Protein AF-A0AAU2V8B3-F1 (afdb_monomer_lite)

Secondary structure (DSSP, 8-state):
--HHHHHHHHHHHHHHHTT--HHHHHHHHHHHHHHHHHHHHHHHHHHSSPPPHHHHHHHS-HHHHHHHHHHHHHHTT-GGGHHHHHHTGGGHHHHHHHT-EEP-SGGG---SEEEEEEES-GGGTT---EEEEHHHHHHHHIIIIITTSEEEEE-TTT--EEEEETTEEEEEEEEEE----PPBBTTT--BGGGS-GGGTTS----B--

Sequence (209 aa):
MNTTETRITELYQAAEYHGAHPAQVDVAAADLFRAIQVDRSAHEREDHQPMSLTAWVDGHSTQLVQGLVMNSCLRAHAPQLEGLLRQFIDIVEPLCTTRARPVEGLKDIARAAYRLEFHGPIRLAGFVSEVRSNRFIGAVLGDLLVRDRGMACIRPGAET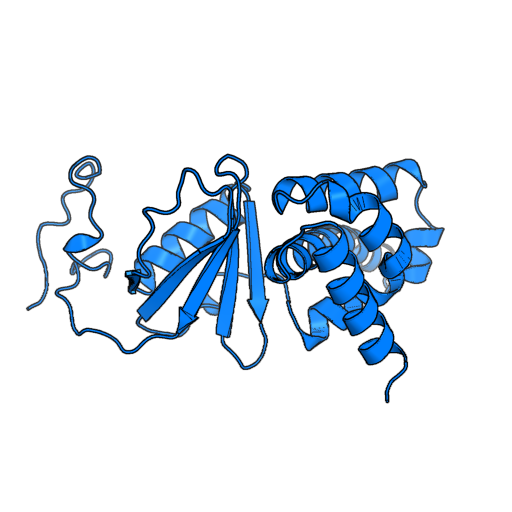LTFAYDLTPGIFTATPAQDPGLPCCADCNQWEREHTPSDRVIACTTFTP

Organism: NCBI:txid2903608

Structure (mmCIF, N/CA/C/O backbone):
data_AF-A0AAU2V8B3-F1
#
_entry.id   AF-A0AAU2V8B3-F1
#
loop_
_atom_site.group_PDB
_atom_site.id
_atom_site.type_symbol
_atom_site.label_atom_id
_atom_site.label_alt_id
_atom_site.label_comp_id
_atom_site.label_asym_id
_atom_site.label_entity_id
_atom_site.label_seq_id
_atom_site.pdbx_PDB_ins_code
_atom_site.Cartn_x
_atom_site.Cartn_y
_atom_site.Cartn_z
_atom_site.occupancy
_atom_site.B_iso_or_equiv
_atom_site.auth_seq_id
_atom_site.auth_comp_id
_atom_site.auth_asym_id
_atom_site.auth_atom_id
_atom_site.pdbx_PDB_model_num
ATOM 1 N N . MET A 1 1 ? 26.562 4.952 1.858 1.00 52.78 1 MET A N 1
ATOM 2 C CA . MET A 1 1 ? 25.118 4.717 1.644 1.00 52.78 1 MET A CA 1
ATOM 3 C C . MET A 1 1 ? 24.968 3.486 0.774 1.00 52.78 1 MET A C 1
ATOM 5 O O . MET A 1 1 ? 25.756 3.335 -0.152 1.00 52.78 1 MET A O 1
ATOM 9 N N . ASN A 1 2 ? 24.036 2.595 1.113 1.00 68.31 2 ASN A N 1
ATOM 10 C CA . ASN A 1 2 ? 23.718 1.410 0.319 1.00 68.31 2 ASN A CA 1
ATOM 11 C C . ASN A 1 2 ? 23.134 1.856 -1.036 1.00 68.31 2 ASN A C 1
ATOM 13 O O . ASN A 1 2 ? 22.236 2.696 -1.059 1.00 68.31 2 ASN A O 1
ATOM 17 N N . THR A 1 3 ? 23.642 1.329 -2.155 1.00 86.25 3 THR A N 1
ATOM 18 C CA . THR A 1 3 ? 23.200 1.703 -3.514 1.00 86.25 3 THR A CA 1
ATOM 19 C C . THR A 1 3 ? 21.694 1.507 -3.701 1.00 86.25 3 THR A C 1
ATOM 21 O O . THR A 1 3 ? 21.052 2.306 -4.378 1.00 86.25 3 THR A O 1
ATOM 24 N N . THR A 1 4 ? 21.105 0.511 -3.036 1.00 90.19 4 THR A N 1
ATOM 25 C CA . THR A 1 4 ? 19.659 0.259 -3.053 1.00 90.19 4 THR A CA 1
ATOM 26 C C . THR A 1 4 ? 18.857 1.352 -2.344 1.00 90.19 4 THR A C 1
ATOM 28 O O . THR A 1 4 ? 17.849 1.810 -2.873 1.00 90.19 4 THR A O 1
ATOM 31 N N . GLU A 1 5 ? 19.299 1.822 -1.174 1.00 90.12 5 GLU A N 1
ATOM 32 C CA . GLU A 1 5 ? 18.601 2.887 -0.431 1.00 90.12 5 GLU A CA 1
ATOM 33 C C . GLU A 1 5 ? 18.648 4.224 -1.173 1.00 90.12 5 GLU A C 1
ATOM 35 O O . GLU A 1 5 ? 17.663 4.969 -1.179 1.00 90.12 5 GLU A O 1
ATOM 40 N N . THR A 1 6 ? 19.776 4.511 -1.829 1.00 93.38 6 THR A N 1
ATOM 41 C CA . THR A 1 6 ? 19.908 5.674 -2.708 1.00 93.38 6 THR A CA 1
ATOM 42 C C . THR A 1 6 ? 18.891 5.603 -3.845 1.00 93.38 6 THR A C 1
ATOM 44 O O . THR A 1 6 ? 18.126 6.544 -4.021 1.00 93.38 6 THR A O 1
ATOM 47 N N . ARG A 1 7 ? 18.794 4.468 -4.548 1.00 95.00 7 ARG A N 1
ATOM 48 C CA . ARG A 1 7 ? 17.849 4.300 -5.666 1.00 95.00 7 ARG A CA 1
ATOM 49 C C . ARG A 1 7 ? 16.386 4.335 -5.233 1.00 95.00 7 ARG A C 1
ATOM 51 O O . ARG A 1 7 ? 15.557 4.908 -5.930 1.00 95.00 7 ARG A O 1
ATOM 58 N N . ILE A 1 8 ? 16.064 3.776 -4.064 1.00 95.25 8 ILE A N 1
ATOM 59 C CA . ILE A 1 8 ? 14.731 3.932 -3.465 1.00 95.25 8 ILE A CA 1
ATOM 60 C C . ILE A 1 8 ? 14.442 5.421 -3.251 1.00 95.25 8 ILE A C 1
ATOM 62 O O . ILE A 1 8 ? 13.382 5.900 -3.633 1.00 95.25 8 ILE A O 1
ATOM 66 N N . THR A 1 9 ? 15.389 6.169 -2.685 1.00 95.06 9 THR A N 1
ATOM 67 C CA . THR A 1 9 ? 15.231 7.613 -2.456 1.00 95.06 9 THR A CA 1
ATOM 68 C C . THR A 1 9 ? 15.032 8.381 -3.767 1.00 95.06 9 THR A C 1
ATOM 70 O O . THR A 1 9 ? 14.140 9.223 -3.837 1.00 95.06 9 THR A O 1
ATOM 73 N N . GLU A 1 10 ? 15.794 8.055 -4.812 1.00 95.81 10 GLU A N 1
ATOM 74 C CA . GLU A 1 10 ? 15.648 8.637 -6.154 1.00 95.81 10 GLU A CA 1
ATOM 75 C C . GLU A 1 10 ? 14.257 8.375 -6.748 1.00 95.81 10 GLU A C 1
ATOM 77 O O . GLU A 1 10 ? 13.651 9.293 -7.300 1.00 95.81 10 GLU A O 1
ATOM 82 N N . LEU A 1 11 ? 13.712 7.162 -6.585 1.00 96.31 11 LEU A N 1
ATOM 83 C CA . LEU A 1 11 ? 12.354 6.834 -7.025 1.00 96.31 11 LEU A CA 1
ATOM 84 C C . LEU A 1 11 ? 11.308 7.734 -6.350 1.00 96.31 11 LEU A C 1
ATOM 86 O O . LEU A 1 11 ? 10.450 8.278 -7.043 1.00 96.31 11 LEU A O 1
ATOM 90 N N . TYR A 1 12 ? 11.375 7.925 -5.025 1.00 96.06 12 TYR A N 1
ATOM 91 C CA . TYR A 1 12 ? 10.433 8.815 -4.327 1.00 96.06 12 TYR A CA 1
ATOM 92 C C . TYR A 1 12 ? 10.588 10.272 -4.771 1.00 96.06 12 TYR A C 1
ATOM 94 O O . TYR A 1 12 ? 9.585 10.926 -5.037 1.00 96.06 12 TYR A O 1
ATOM 102 N N . GLN A 1 13 ? 11.819 10.766 -4.913 1.00 96.56 13 GLN A N 1
ATOM 103 C CA . GLN A 1 13 ? 12.067 12.137 -5.372 1.00 96.56 13 GLN A CA 1
ATOM 104 C C . GLN A 1 13 ? 11.529 12.372 -6.789 1.00 96.56 13 GLN A C 1
ATOM 106 O O . GLN A 1 13 ? 10.908 13.400 -7.060 1.00 96.56 13 GLN A O 1
ATOM 111 N N . ALA A 1 14 ? 11.728 11.410 -7.694 1.00 96.19 14 ALA A N 1
ATOM 112 C CA . ALA A 1 14 ? 11.178 11.470 -9.041 1.00 96.19 14 ALA A CA 1
ATOM 113 C C . ALA A 1 14 ? 9.643 11.406 -9.022 1.00 96.19 14 ALA A C 1
ATOM 115 O O . ALA A 1 14 ? 8.982 12.191 -9.698 1.00 96.19 14 ALA A O 1
ATOM 116 N N . ALA A 1 15 ? 9.063 10.514 -8.218 1.00 95.50 15 ALA A N 1
ATOM 117 C CA . ALA A 1 15 ? 7.618 10.406 -8.052 1.00 95.50 15 ALA A CA 1
ATOM 118 C C . ALA A 1 15 ? 6.997 11.735 -7.593 1.00 95.50 15 ALA A C 1
ATOM 120 O O . ALA A 1 15 ? 6.040 12.209 -8.210 1.00 95.50 15 ALA A O 1
ATOM 121 N N . GLU A 1 16 ? 7.581 12.371 -6.577 1.00 94.50 16 GLU A N 1
ATOM 122 C CA . GLU A 1 16 ? 7.148 13.678 -6.076 1.00 94.50 16 GLU A CA 1
ATOM 123 C C . GLU A 1 16 ? 7.288 14.775 -7.138 1.00 94.50 16 GLU A C 1
ATOM 125 O O . GLU A 1 16 ? 6.364 15.569 -7.320 1.00 94.50 16 GLU A O 1
ATOM 130 N N . TYR A 1 17 ? 8.387 14.789 -7.903 1.00 95.44 17 TYR A N 1
ATOM 131 C CA . TYR A 1 17 ? 8.569 15.709 -9.033 1.00 95.44 17 TYR A CA 1
ATOM 132 C C . TYR A 1 17 ? 7.456 15.569 -10.085 1.00 95.44 17 TYR A C 1
ATOM 134 O O . TYR A 1 17 ? 6.989 16.562 -10.644 1.00 95.44 17 TYR A O 1
ATOM 142 N N . HIS A 1 18 ? 6.982 14.344 -10.314 1.00 92.94 18 HIS A N 1
ATOM 143 C CA . HIS A 1 18 ? 5.860 14.046 -11.203 1.00 92.94 18 HIS A CA 1
ATOM 144 C C . HIS A 1 18 ? 4.480 14.187 -10.530 1.00 92.94 18 HIS A C 1
ATOM 146 O O . HIS A 1 18 ? 3.461 13.859 -11.138 1.00 92.94 18 HIS A O 1
ATOM 152 N N . GLY A 1 19 ? 4.419 14.704 -9.300 1.00 90.94 19 GLY A N 1
ATOM 153 C CA . GLY A 1 19 ? 3.175 14.991 -8.587 1.00 90.94 19 GLY A CA 1
ATOM 154 C C . GLY A 1 19 ? 2.506 13.770 -7.954 1.00 90.94 19 GLY A C 1
ATOM 155 O O . GLY A 1 19 ? 1.314 13.823 -7.658 1.00 90.94 19 GLY A O 1
ATOM 156 N N . ALA A 1 20 ? 3.227 12.663 -7.767 1.00 92.31 20 ALA A N 1
ATOM 157 C CA . ALA A 1 20 ? 2.751 11.527 -6.986 1.00 92.31 20 ALA A CA 1
ATOM 158 C C . ALA A 1 20 ? 3.123 11.689 -5.505 1.00 92.31 20 ALA A C 1
ATOM 160 O O . ALA A 1 20 ? 4.253 12.034 -5.165 1.00 92.31 20 ALA A O 1
ATOM 161 N N . HIS A 1 21 ? 2.182 11.392 -4.613 1.00 92.50 21 HIS A N 1
ATOM 162 C CA . HIS A 1 21 ? 2.447 11.349 -3.179 1.00 92.50 21 HIS A CA 1
ATOM 163 C C . HIS A 1 21 ? 3.277 10.094 -2.828 1.00 92.50 21 HIS A C 1
ATOM 165 O O . HIS A 1 21 ? 3.005 9.028 -3.388 1.00 92.50 21 HIS A O 1
ATOM 171 N N . PRO A 1 22 ? 4.224 10.137 -1.866 1.00 92.56 22 PRO A N 1
ATOM 172 C CA . PRO A 1 22 ? 5.057 8.981 -1.506 1.00 92.56 22 PRO A CA 1
ATOM 173 C C . PRO A 1 22 ? 4.270 7.705 -1.203 1.00 92.56 22 PRO A C 1
ATOM 175 O O . PRO A 1 22 ? 4.644 6.609 -1.602 1.00 92.56 22 PRO A O 1
ATOM 178 N N . ALA A 1 23 ? 3.126 7.838 -0.541 1.00 93.19 23 ALA A N 1
ATOM 179 C CA . ALA A 1 23 ? 2.296 6.689 -0.209 1.00 93.19 23 ALA A CA 1
ATOM 180 C C . ALA A 1 23 ? 1.601 6.056 -1.448 1.00 93.19 23 ALA A C 1
ATOM 182 O O . ALA A 1 23 ? 1.190 4.902 -1.393 1.00 93.19 23 ALA A O 1
ATOM 183 N N . GLN A 1 24 ? 1.538 6.746 -2.596 1.00 94.81 24 GLN A N 1
ATOM 184 C CA . GLN A 1 24 ? 1.116 6.135 -3.867 1.00 94.81 24 GLN A CA 1
ATOM 185 C C . GLN A 1 24 ? 2.212 5.232 -4.441 1.00 94.81 24 GLN A C 1
ATOM 187 O O . GLN A 1 24 ? 1.899 4.189 -5.009 1.00 94.81 24 GLN A O 1
ATOM 192 N N . VAL A 1 25 ? 3.488 5.593 -4.249 1.00 96.06 25 VAL A N 1
ATOM 193 C CA . VAL A 1 25 ? 4.627 4.728 -4.600 1.00 96.06 25 VAL A CA 1
ATOM 194 C C . VAL A 1 25 ? 4.573 3.442 -3.781 1.00 96.06 25 VAL A C 1
ATOM 196 O O . VAL A 1 25 ? 4.686 2.364 -4.354 1.00 96.06 25 VAL A O 1
ATOM 199 N N . ASP A 1 26 ? 4.328 3.553 -2.470 1.00 95.75 26 ASP A N 1
ATOM 200 C CA . ASP A 1 26 ? 4.193 2.402 -1.566 1.00 95.75 26 ASP A CA 1
ATOM 201 C C . ASP A 1 26 ? 3.122 1.418 -2.060 1.00 95.75 26 ASP A C 1
ATOM 203 O O . ASP A 1 26 ? 3.391 0.227 -2.215 1.00 95.75 26 ASP A O 1
ATOM 207 N N . VAL A 1 27 ? 1.914 1.918 -2.349 1.00 95.81 27 VAL A N 1
ATOM 208 C CA . VAL A 1 27 ? 0.786 1.081 -2.789 1.00 95.81 27 VAL A CA 1
ATOM 209 C C . VAL A 1 27 ? 1.038 0.479 -4.170 1.00 95.81 27 VAL A C 1
ATOM 211 O O . VAL A 1 27 ? 0.792 -0.710 -4.357 1.00 95.81 27 VAL A O 1
ATOM 214 N N . ALA A 1 28 ? 1.547 1.263 -5.125 1.00 96.19 28 ALA A N 1
ATOM 215 C CA . ALA A 1 28 ? 1.815 0.777 -6.476 1.00 96.19 28 ALA A CA 1
ATOM 216 C C . ALA A 1 28 ? 2.924 -0.286 -6.490 1.00 96.19 28 ALA A C 1
ATOM 218 O O . ALA A 1 28 ? 2.779 -1.325 -7.132 1.00 96.19 28 ALA A O 1
ATOM 219 N N . ALA A 1 29 ? 4.016 -0.058 -5.752 1.00 96.75 29 ALA A N 1
ATOM 220 C CA . ALA A 1 29 ? 5.104 -1.021 -5.634 1.00 96.75 29 ALA A CA 1
ATOM 221 C C . ALA A 1 29 ? 4.642 -2.301 -4.926 1.00 96.75 29 ALA A C 1
ATOM 223 O O . ALA A 1 29 ? 4.967 -3.393 -5.386 1.00 96.75 29 ALA A O 1
ATOM 224 N N . ALA A 1 30 ? 3.844 -2.185 -3.860 1.00 96.19 30 ALA A N 1
ATOM 225 C CA . ALA A 1 30 ? 3.293 -3.342 -3.164 1.00 96.19 30 ALA A CA 1
ATOM 226 C C . ALA A 1 30 ? 2.325 -4.145 -4.046 1.00 96.19 30 ALA A C 1
ATOM 228 O O . ALA A 1 30 ? 2.383 -5.374 -4.035 1.00 96.19 30 ALA A O 1
ATOM 229 N N . ASP A 1 31 ? 1.453 -3.490 -4.820 1.00 95.44 31 ASP A N 1
ATOM 230 C CA . ASP A 1 31 ? 0.561 -4.191 -5.752 1.00 95.44 31 ASP A CA 1
ATOM 231 C C . ASP A 1 31 ? 1.355 -4.950 -6.821 1.00 95.44 31 ASP A C 1
ATOM 233 O O . ASP A 1 31 ? 1.137 -6.146 -7.021 1.00 95.44 31 ASP A O 1
ATOM 237 N N . LEU A 1 32 ? 2.334 -4.279 -7.438 1.00 95.75 32 LEU A N 1
ATOM 238 C CA . LEU A 1 32 ? 3.200 -4.875 -8.450 1.00 95.75 32 LEU A CA 1
ATOM 239 C C . LEU A 1 32 ? 3.978 -6.060 -7.875 1.00 95.75 32 LEU A C 1
ATOM 241 O O . LEU A 1 32 ? 4.017 -7.136 -8.469 1.00 95.75 32 LEU A O 1
ATOM 245 N N . PHE A 1 33 ? 4.561 -5.884 -6.689 1.00 95.56 33 PHE A N 1
ATOM 246 C CA . PHE A 1 33 ? 5.284 -6.942 -5.999 1.00 95.56 33 PHE A CA 1
ATOM 247 C C . PHE A 1 33 ? 4.379 -8.137 -5.704 1.00 95.56 33 PHE A C 1
ATOM 249 O O . PHE A 1 33 ? 4.760 -9.265 -5.996 1.00 95.56 33 PHE A O 1
ATOM 256 N N . ARG A 1 34 ? 3.163 -7.910 -5.191 1.00 93.81 34 ARG A N 1
ATOM 257 C CA . ARG A 1 34 ? 2.179 -8.972 -4.937 1.00 93.81 34 ARG A CA 1
ATOM 258 C C . ARG A 1 34 ? 1.831 -9.730 -6.219 1.00 93.81 34 ARG A C 1
ATOM 260 O O . ARG A 1 34 ? 1.832 -10.957 -6.199 1.00 93.81 34 ARG A O 1
ATOM 267 N N . ALA A 1 35 ? 1.555 -9.025 -7.316 1.00 92.50 35 ALA A N 1
ATOM 268 C CA . ALA A 1 35 ? 1.218 -9.645 -8.597 1.00 92.50 35 ALA A CA 1
ATOM 269 C C . ALA A 1 35 ? 2.358 -10.541 -9.111 1.00 92.50 35 ALA A C 1
ATOM 271 O O . ALA A 1 35 ? 2.124 -11.691 -9.475 1.00 92.50 35 ALA A O 1
ATOM 272 N N . ILE A 1 36 ? 3.596 -10.045 -9.053 1.00 93.50 36 ILE A N 1
ATOM 273 C CA . ILE A 1 36 ? 4.787 -10.805 -9.448 1.00 93.50 36 ILE A CA 1
ATOM 274 C C . ILE A 1 36 ? 5.018 -12.004 -8.515 1.00 93.50 36 ILE A C 1
ATOM 276 O O . ILE A 1 36 ? 5.359 -13.090 -8.975 1.00 93.50 36 ILE A O 1
ATOM 280 N N . GLN A 1 37 ? 4.816 -11.840 -7.206 1.00 91.50 37 GLN A N 1
ATOM 281 C CA . GLN A 1 37 ? 4.993 -12.917 -6.228 1.00 91.50 37 GLN A CA 1
ATOM 282 C C . GLN A 1 37 ? 3.996 -14.061 -6.416 1.00 91.50 37 GLN A C 1
ATOM 284 O O . GLN A 1 37 ? 4.375 -15.219 -6.253 1.00 91.50 37 GLN A O 1
ATOM 289 N N . VAL A 1 38 ? 2.743 -13.766 -6.778 1.00 90.25 38 VAL A N 1
ATOM 290 C CA . VAL A 1 38 ? 1.742 -14.802 -7.086 1.00 90.25 38 VAL A CA 1
ATOM 291 C C . VAL A 1 38 ? 2.217 -15.685 -8.238 1.00 90.25 38 VAL A C 1
ATOM 293 O O . VAL A 1 38 ? 2.132 -16.910 -8.138 1.00 90.25 38 VAL A O 1
ATOM 296 N N . ASP A 1 39 ? 2.751 -15.070 -9.291 1.00 90.44 39 ASP A N 1
ATOM 297 C CA . ASP A 1 39 ? 3.242 -15.775 -10.473 1.00 90.44 39 ASP A CA 1
ATOM 298 C C . ASP A 1 39 ? 4.539 -16.556 -10.188 1.00 90.44 39 ASP A C 1
ATOM 300 O O . ASP A 1 39 ? 4.601 -17.764 -10.417 1.00 90.44 39 ASP A O 1
ATOM 304 N N . ARG A 1 40 ? 5.532 -15.922 -9.545 1.00 91.06 40 ARG A N 1
ATOM 305 C CA . ARG A 1 40 ? 6.775 -16.588 -9.101 1.00 91.06 40 ARG A CA 1
ATOM 306 C C . ARG A 1 40 ? 6.493 -17.788 -8.199 1.00 91.06 40 ARG A C 1
ATOM 308 O O . ARG A 1 40 ? 7.072 -18.851 -8.394 1.00 91.06 40 ARG A O 1
ATOM 315 N N . SER A 1 41 ? 5.557 -17.652 -7.259 1.00 89.69 41 SER A N 1
ATOM 316 C CA . SER A 1 41 ? 5.157 -18.750 -6.369 1.00 89.69 41 SER A CA 1
ATOM 317 C C . SER A 1 41 ? 4.466 -19.893 -7.117 1.00 89.69 41 SER A C 1
ATOM 319 O O . SER A 1 41 ? 4.508 -21.035 -6.662 1.00 89.69 41 SER A O 1
ATOM 321 N N . ALA A 1 42 ? 3.774 -19.615 -8.226 1.00 88.31 42 ALA A N 1
ATOM 322 C CA . ALA A 1 42 ? 3.197 -20.659 -9.067 1.00 88.31 42 ALA A CA 1
ATOM 323 C C . ALA A 1 42 ? 4.296 -21.441 -9.792 1.00 88.31 42 ALA A C 1
ATOM 325 O O . ALA A 1 42 ? 4.323 -22.664 -9.679 1.00 88.31 42 ALA A O 1
ATOM 326 N N . HIS A 1 43 ? 5.248 -20.734 -10.402 1.00 87.12 43 HIS A N 1
ATOM 327 C CA . HIS A 1 43 ? 6.415 -21.338 -11.040 1.00 87.12 43 HIS A CA 1
ATOM 328 C C . HIS A 1 43 ? 7.243 -22.193 -10.069 1.00 87.12 43 HIS A C 1
ATOM 330 O O . HIS A 1 43 ? 7.573 -23.335 -10.364 1.00 87.12 43 HIS A O 1
ATOM 336 N N . GLU A 1 44 ? 7.516 -21.693 -8.862 1.00 89.56 44 GLU A N 1
ATOM 337 C CA . GLU A 1 44 ? 8.273 -22.423 -7.835 1.00 89.56 44 GLU A CA 1
ATOM 338 C C . GLU A 1 44 ? 7.628 -23.756 -7.431 1.00 89.56 44 GLU A C 1
ATOM 340 O O . GLU A 1 44 ? 8.327 -24.718 -7.102 1.00 89.56 44 GLU A O 1
ATOM 345 N N . ARG A 1 45 ? 6.292 -23.835 -7.457 1.00 88.81 45 ARG A N 1
ATOM 346 C CA . ARG A 1 45 ? 5.569 -25.084 -7.178 1.00 88.81 45 ARG A CA 1
ATOM 347 C C . ARG A 1 45 ? 5.699 -26.102 -8.306 1.00 88.81 45 ARG A C 1
ATOM 349 O O . ARG A 1 45 ? 5.638 -27.295 -8.020 1.00 88.81 45 ARG A O 1
ATOM 356 N N . GLU A 1 46 ? 5.851 -25.640 -9.542 1.00 89.00 46 GLU A N 1
ATOM 357 C CA . GLU A 1 46 ? 5.941 -26.480 -10.738 1.00 89.00 46 GLU A CA 1
ATOM 358 C C . GLU A 1 46 ? 7.382 -26.941 -10.997 1.00 89.00 46 GLU A C 1
ATOM 360 O O . GLU A 1 46 ? 7.614 -28.134 -11.186 1.00 89.00 46 GLU A O 1
ATOM 365 N N . ASP A 1 47 ? 8.349 -26.026 -10.907 1.00 86.06 47 ASP A N 1
ATOM 366 C CA . ASP A 1 47 ? 9.748 -26.259 -11.291 1.00 86.06 47 ASP A CA 1
ATOM 367 C C . ASP A 1 47 ? 10.701 -26.463 -10.095 1.00 86.06 47 ASP A C 1
ATOM 369 O O . ASP A 1 47 ? 11.895 -26.717 -10.269 1.00 86.06 47 ASP A O 1
ATOM 373 N N . HIS A 1 48 ? 10.190 -26.388 -8.858 1.00 83.50 48 HIS A N 1
ATOM 374 C CA . HIS A 1 48 ? 10.932 -26.598 -7.603 1.00 83.50 48 HIS A CA 1
ATOM 375 C C . HIS A 1 48 ? 12.166 -25.694 -7.403 1.00 83.50 48 HIS A C 1
ATOM 377 O O . HIS A 1 48 ? 13.040 -26.017 -6.591 1.00 83.50 48 HIS A O 1
ATOM 383 N N . GLN A 1 49 ? 12.256 -24.561 -8.107 1.00 86.75 49 GLN A N 1
ATOM 384 C CA . GLN A 1 49 ? 13.360 -23.607 -7.976 1.00 86.75 49 GLN A CA 1
ATOM 385 C C . GLN A 1 49 ? 12.866 -22.169 -7.785 1.00 86.75 49 GLN A C 1
ATOM 387 O O . GLN A 1 49 ? 12.019 -21.722 -8.557 1.00 86.75 49 GLN A O 1
ATOM 392 N N . PRO A 1 50 ? 13.427 -21.423 -6.808 1.00 86.25 50 PRO A N 1
ATOM 393 C CA . PRO A 1 50 ? 13.147 -20.004 -6.638 1.00 86.25 50 PRO A CA 1
ATOM 394 C C . PRO A 1 50 ? 13.515 -19.191 -7.872 1.00 86.25 50 PRO A C 1
ATOM 396 O O . PRO A 1 50 ? 14.648 -19.258 -8.353 1.00 86.25 50 PRO A O 1
ATOM 399 N N . MET A 1 51 ? 12.588 -18.361 -8.340 1.00 88.56 51 MET A N 1
ATOM 400 C CA . MET A 1 51 ? 12.847 -17.424 -9.431 1.00 88.56 51 MET A CA 1
ATOM 401 C C . MET A 1 51 ? 13.179 -16.051 -8.848 1.00 88.56 51 MET A C 1
ATOM 403 O O . MET A 1 51 ? 12.452 -15.567 -7.985 1.00 88.56 51 MET A O 1
ATOM 407 N N . SER A 1 52 ? 14.253 -15.397 -9.300 1.00 88.25 52 SER A N 1
ATOM 408 C CA . SER A 1 52 ? 14.556 -14.010 -8.910 1.00 88.25 52 SER A CA 1
ATOM 409 C C . SER A 1 52 ? 13.684 -13.014 -9.680 1.00 88.25 52 SER A C 1
ATOM 411 O O . SER A 1 52 ? 13.206 -13.321 -10.769 1.00 88.25 52 SER A O 1
ATOM 413 N N . LEU A 1 53 ? 13.505 -11.793 -9.162 1.00 87.44 53 LEU A N 1
ATOM 414 C CA . LEU A 1 53 ? 12.759 -10.754 -9.880 1.00 87.44 53 LEU A CA 1
ATOM 415 C C . LEU A 1 53 ? 13.367 -10.442 -11.257 1.00 87.44 53 LEU A C 1
ATOM 417 O O . LEU A 1 53 ? 12.634 -10.295 -12.227 1.00 87.44 53 LEU A O 1
ATOM 421 N N . THR A 1 54 ? 14.697 -10.388 -11.362 1.00 87.94 54 THR A N 1
ATOM 422 C CA . THR A 1 54 ? 15.387 -10.171 -12.643 1.00 87.94 54 THR A CA 1
ATOM 423 C C . THR A 1 54 ? 15.098 -11.300 -13.629 1.00 87.94 54 THR A C 1
ATOM 425 O O . THR A 1 54 ? 14.689 -11.027 -14.750 1.00 87.94 54 THR A O 1
ATOM 428 N N . ALA A 1 55 ? 15.212 -12.559 -13.192 1.00 88.44 55 ALA A N 1
ATOM 429 C CA . ALA A 1 55 ? 14.893 -13.708 -14.038 1.00 88.44 55 ALA A CA 1
ATOM 430 C C . ALA A 1 55 ? 13.413 -13.724 -14.451 1.00 88.44 55 ALA A C 1
ATOM 432 O O . ALA A 1 55 ? 13.096 -14.068 -15.586 1.00 88.44 55 ALA A O 1
ATOM 433 N N . TRP A 1 56 ? 12.515 -13.306 -13.554 1.00 91.94 56 TRP A N 1
ATOM 434 C CA . TRP A 1 56 ? 11.094 -13.166 -13.855 1.00 91.94 56 TRP A CA 1
ATOM 435 C C . TRP A 1 56 ? 10.848 -12.118 -14.941 1.00 91.94 56 TRP A C 1
ATOM 437 O O . TRP A 1 56 ? 10.134 -12.396 -15.900 1.00 91.94 56 TRP A O 1
ATOM 447 N N . VAL A 1 57 ? 11.467 -10.939 -14.835 1.00 91.06 57 VAL A N 1
ATOM 448 C CA . VAL A 1 57 ? 11.341 -9.882 -15.851 1.00 91.06 57 VAL A CA 1
ATOM 449 C C . VAL A 1 57 ? 11.900 -10.347 -17.198 1.00 91.06 57 VAL A C 1
ATOM 451 O O . VAL A 1 57 ? 11.240 -10.155 -18.216 1.00 91.06 57 VAL A O 1
ATOM 454 N N . ASP A 1 58 ? 13.067 -10.994 -17.207 1.00 89.69 58 ASP A N 1
ATOM 455 C CA . ASP A 1 58 ? 13.718 -11.481 -18.432 1.00 89.69 58 ASP A CA 1
ATOM 456 C C . ASP A 1 58 ? 12.944 -12.634 -19.098 1.00 89.69 58 ASP A C 1
ATOM 458 O O . ASP A 1 58 ? 12.980 -12.791 -20.320 1.00 89.69 58 ASP A O 1
ATOM 462 N N . GLY A 1 59 ? 12.235 -13.441 -18.303 1.00 88.81 59 GLY A N 1
ATOM 463 C CA . GLY A 1 59 ? 11.428 -14.569 -18.769 1.00 88.81 59 GLY A CA 1
ATOM 464 C C . GLY A 1 59 ? 10.059 -14.187 -19.341 1.00 88.81 59 GLY A C 1
ATOM 465 O O . GLY A 1 59 ? 9.404 -15.028 -19.957 1.00 88.81 59 GLY A O 1
ATOM 466 N N . HIS A 1 60 ? 9.621 -12.936 -19.172 1.00 91.19 60 HIS A N 1
ATOM 467 C CA . HIS A 1 60 ? 8.291 -12.481 -19.573 1.00 91.19 60 HIS A CA 1
ATOM 468 C C . HIS A 1 60 ? 8.321 -11.438 -20.694 1.00 91.19 60 HIS A C 1
ATOM 470 O O . HIS A 1 60 ? 9.256 -10.658 -20.856 1.00 91.19 60 HIS A O 1
ATOM 476 N N . SER A 1 61 ? 7.243 -11.395 -21.487 1.00 90.88 61 SER A N 1
ATOM 477 C CA . SER A 1 61 ? 7.110 -10.392 -22.550 1.00 90.88 61 SER A CA 1
ATOM 478 C C . SER A 1 61 ? 7.060 -8.970 -21.983 1.00 90.88 61 SER A C 1
ATOM 480 O O . SER A 1 61 ? 6.425 -8.711 -20.957 1.00 90.88 61 SER A O 1
ATOM 482 N N . THR A 1 62 ? 7.647 -8.014 -22.707 1.00 90.12 62 THR A N 1
ATOM 483 C CA . THR A 1 62 ? 7.594 -6.593 -22.336 1.00 90.12 62 THR A CA 1
ATOM 484 C C . THR A 1 62 ? 6.156 -6.086 -22.196 1.00 90.12 62 THR A C 1
ATOM 486 O O . THR A 1 62 ? 5.890 -5.280 -21.307 1.00 90.12 62 THR A O 1
ATOM 489 N N . GLN A 1 63 ? 5.212 -6.574 -23.016 1.00 91.88 63 GLN A N 1
ATOM 490 C CA . GLN A 1 63 ? 3.801 -6.183 -22.905 1.00 91.88 63 GLN A CA 1
ATOM 491 C C . GLN A 1 63 ? 3.171 -6.635 -21.583 1.00 91.88 63 GLN A C 1
ATOM 493 O O . GLN A 1 63 ? 2.398 -5.878 -20.998 1.00 91.88 63 GLN A O 1
ATOM 498 N N . LEU A 1 64 ? 3.504 -7.837 -21.098 1.00 91.94 64 LEU A N 1
ATOM 499 C CA . LEU A 1 64 ? 2.994 -8.327 -19.816 1.00 91.94 64 LEU A CA 1
ATOM 500 C C . LEU A 1 64 ? 3.512 -7.465 -18.663 1.00 91.94 64 LEU A C 1
ATOM 502 O O . LEU A 1 64 ? 2.719 -6.983 -17.857 1.00 91.94 64 LEU A O 1
ATOM 506 N N . VAL A 1 65 ? 4.828 -7.227 -18.621 1.00 93.12 65 VAL A N 1
ATOM 507 C CA . VAL A 1 65 ? 5.452 -6.400 -17.578 1.00 93.12 65 VAL A CA 1
ATOM 508 C C . VAL A 1 65 ? 4.853 -4.994 -17.589 1.00 93.12 65 VAL A C 1
ATOM 510 O O . VAL A 1 65 ? 4.463 -4.481 -16.543 1.00 93.12 65 VAL A O 1
ATOM 513 N N . GLN A 1 66 ? 4.703 -4.391 -18.771 1.00 93.69 66 GLN A N 1
ATOM 514 C CA . GLN A 1 66 ? 4.075 -3.079 -18.903 1.00 93.69 66 GLN A CA 1
ATOM 515 C C . GLN A 1 66 ? 2.624 -3.080 -18.407 1.00 93.69 66 GLN A C 1
ATOM 517 O O . GLN A 1 66 ? 2.223 -2.156 -17.702 1.00 93.69 66 GLN A O 1
ATOM 522 N N . GLY A 1 67 ? 1.849 -4.113 -18.743 1.00 95.25 67 GLY A N 1
ATOM 523 C CA . GLY A 1 67 ? 0.472 -4.258 -18.282 1.00 95.25 67 GLY A CA 1
ATOM 524 C C . GLY A 1 67 ? 0.366 -4.316 -16.758 1.00 95.25 67 GLY A C 1
ATOM 525 O O . GLY A 1 67 ? -0.461 -3.613 -16.183 1.00 95.25 67 GLY A O 1
ATOM 526 N N . LEU A 1 68 ? 1.229 -5.093 -16.094 1.00 95.31 68 LEU A N 1
ATOM 527 C CA . LEU A 1 68 ? 1.250 -5.173 -14.629 1.00 95.31 68 LEU A CA 1
ATOM 528 C C . LEU A 1 68 ? 1.631 -3.836 -13.989 1.00 95.31 68 LEU A C 1
ATOM 530 O O . LEU A 1 68 ? 0.914 -3.362 -13.112 1.00 95.31 68 LEU A O 1
ATOM 534 N N . VAL A 1 69 ? 2.707 -3.198 -14.465 1.00 96.62 69 VAL A N 1
ATOM 535 C CA . VAL A 1 69 ? 3.149 -1.886 -13.965 1.00 96.62 69 VAL A CA 1
ATOM 536 C C . VAL A 1 69 ? 2.029 -0.851 -14.107 1.00 96.62 69 VAL A C 1
ATOM 538 O O . VAL A 1 69 ? 1.698 -0.169 -13.140 1.00 96.62 69 VAL A O 1
ATOM 541 N N . MET A 1 70 ? 1.407 -0.766 -15.286 1.00 96.06 70 MET A N 1
ATOM 542 C CA . MET A 1 70 ? 0.300 0.157 -15.538 1.00 96.06 70 MET A CA 1
ATOM 543 C C . MET A 1 70 ? -0.880 -0.111 -14.598 1.00 96.06 70 MET A C 1
ATOM 545 O O . MET A 1 70 ? -1.388 0.819 -13.973 1.00 96.06 70 MET A O 1
ATOM 549 N N . ASN A 1 71 ? -1.300 -1.370 -14.457 1.00 94.81 71 ASN A N 1
ATOM 550 C CA . ASN A 1 71 ? -2.422 -1.734 -13.590 1.00 94.81 71 ASN A CA 1
ATOM 551 C C . ASN A 1 71 ? -2.161 -1.353 -12.128 1.00 94.81 71 ASN A C 1
ATOM 553 O O . ASN A 1 71 ? -3.040 -0.778 -11.484 1.00 94.81 71 ASN A O 1
ATOM 557 N N . SER A 1 72 ? -0.950 -1.593 -11.624 1.00 95.19 72 SER A N 1
ATOM 558 C CA . SER A 1 72 ? -0.571 -1.213 -10.261 1.00 95.19 72 SER A CA 1
ATOM 559 C C . SER A 1 72 ? -0.520 0.304 -10.064 1.00 95.19 72 SER A C 1
ATOM 561 O O . SER A 1 72 ? -0.987 0.813 -9.043 1.00 95.19 72 SER A O 1
ATOM 563 N N . CYS A 1 73 ? -0.040 1.059 -11.057 1.00 95.12 73 CYS A N 1
ATOM 564 C CA . CYS A 1 73 ? -0.098 2.522 -11.038 1.00 95.12 73 CYS A CA 1
ATOM 565 C C . CYS A 1 73 ? -1.538 3.056 -11.054 1.00 95.12 73 CYS A C 1
ATOM 567 O O . CYS A 1 73 ? -1.837 4.026 -10.356 1.00 95.12 73 CYS A O 1
ATOM 569 N N . LEU A 1 74 ? -2.436 2.427 -11.818 1.00 93.12 74 LEU A N 1
ATOM 570 C CA . LEU A 1 74 ? -3.853 2.794 -11.866 1.00 93.12 74 LEU A CA 1
ATOM 571 C C . LEU A 1 74 ? -4.558 2.508 -10.535 1.00 93.12 74 LEU A C 1
ATOM 573 O O . LEU A 1 74 ? -5.251 3.390 -10.033 1.00 93.12 74 LEU A O 1
ATOM 577 N N . ARG A 1 75 ? -4.324 1.341 -9.917 1.00 92.31 75 ARG A N 1
ATOM 578 C CA . ARG A 1 75 ? -4.863 1.009 -8.582 1.00 92.31 75 ARG A CA 1
ATOM 579 C C . ARG A 1 75 ? -4.369 1.966 -7.494 1.00 92.31 75 ARG A C 1
ATOM 581 O O . ARG A 1 75 ? -5.106 2.265 -6.561 1.00 92.31 75 ARG A O 1
ATOM 588 N N . ALA A 1 76 ? -3.155 2.498 -7.628 1.00 93.00 76 ALA A N 1
ATOM 589 C CA . ALA A 1 76 ? -2.606 3.519 -6.731 1.00 93.00 76 ALA A CA 1
ATOM 590 C C . ALA A 1 76 ? -3.019 4.967 -7.080 1.00 93.00 76 ALA A C 1
ATOM 592 O O . ALA A 1 76 ? -2.542 5.917 -6.447 1.00 93.00 76 ALA A O 1
ATOM 593 N N . HIS A 1 77 ? -3.877 5.160 -8.090 1.00 92.31 77 HIS A N 1
ATOM 594 C CA . HIS A 1 77 ? -4.289 6.471 -8.616 1.00 92.31 77 HIS A CA 1
ATOM 595 C C . HIS A 1 77 ? -3.117 7.374 -9.018 1.00 92.31 77 HIS A C 1
ATOM 597 O O . HIS A 1 77 ? -3.151 8.591 -8.825 1.00 92.31 77 HIS A O 1
ATOM 603 N N . ALA A 1 78 ? -2.059 6.775 -9.561 1.00 92.69 78 ALA A N 1
ATOM 604 C CA . ALA A 1 78 ? -0.827 7.460 -9.925 1.00 92.69 78 ALA A CA 1
ATOM 605 C C . ALA A 1 78 ? -0.293 6.979 -11.289 1.00 92.69 78 ALA A C 1
ATOM 607 O O . ALA A 1 78 ? 0.808 6.427 -11.357 1.00 92.69 78 ALA A O 1
ATOM 608 N N . PRO A 1 79 ? -1.041 7.172 -12.395 1.00 93.38 79 PRO A N 1
ATOM 609 C CA . PRO A 1 79 ? -0.633 6.712 -13.728 1.00 93.38 79 PRO A CA 1
ATOM 610 C C . PRO A 1 79 ? 0.728 7.270 -14.179 1.00 93.38 79 PRO A C 1
ATOM 612 O O . PRO A 1 79 ? 1.457 6.607 -14.911 1.00 93.38 79 PRO A O 1
ATOM 615 N N . GLN A 1 80 ? 1.122 8.451 -13.695 1.00 93.00 80 GLN A N 1
ATOM 616 C CA . GLN A 1 80 ? 2.435 9.050 -13.950 1.00 93.00 80 GLN A CA 1
ATOM 617 C C . GLN A 1 80 ? 3.615 8.200 -13.447 1.00 93.00 80 GLN A C 1
ATOM 619 O O . GLN A 1 80 ? 4.744 8.401 -13.892 1.00 93.00 80 GLN A O 1
ATOM 624 N N . LEU A 1 81 ? 3.375 7.258 -12.528 1.00 95.50 81 LEU A N 1
ATOM 625 C CA . LEU A 1 81 ? 4.410 6.380 -11.990 1.00 95.50 81 LEU A CA 1
ATOM 626 C C . LEU A 1 81 ? 4.798 5.246 -12.944 1.00 95.50 81 LEU A C 1
ATOM 628 O O . LEU A 1 81 ? 5.830 4.629 -12.701 1.00 95.50 81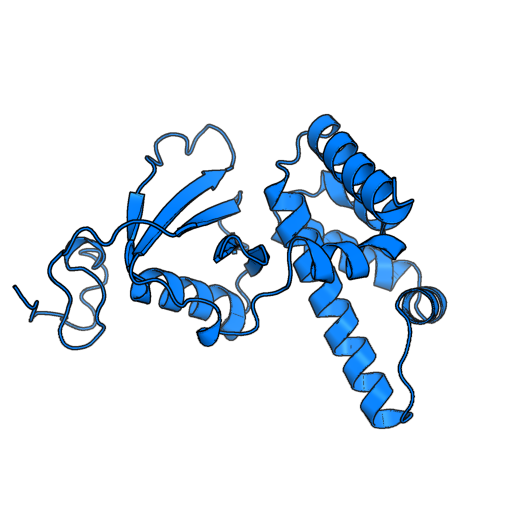 LEU A O 1
ATOM 632 N N . GLU A 1 82 ? 4.047 4.973 -14.018 1.00 95.56 82 GLU A N 1
ATOM 633 C CA . GLU A 1 82 ? 4.294 3.811 -14.894 1.00 95.56 82 GLU A CA 1
ATOM 634 C C . GLU A 1 82 ? 5.738 3.797 -15.419 1.00 95.56 82 GLU A C 1
ATOM 636 O O . GLU A 1 82 ? 6.460 2.803 -15.302 1.00 95.56 82 GLU A O 1
ATOM 641 N N . GLY A 1 83 ? 6.190 4.932 -15.960 1.00 94.44 83 GLY A N 1
ATOM 642 C CA . GLY A 1 83 ? 7.546 5.069 -16.485 1.00 94.44 83 GLY A CA 1
ATOM 643 C C . GLY A 1 83 ? 8.618 4.892 -15.408 1.00 94.44 83 GLY A C 1
ATOM 644 O O . GLY A 1 83 ? 9.641 4.262 -15.673 1.00 94.44 83 GLY A O 1
ATOM 645 N N . LEU A 1 84 ? 8.367 5.403 -14.199 1.00 95.81 84 LEU A N 1
ATOM 646 C CA . LEU A 1 84 ? 9.299 5.330 -13.075 1.00 95.81 84 LEU A CA 1
ATOM 647 C C . LEU A 1 84 ? 9.379 3.914 -12.505 1.00 95.81 84 LEU A C 1
ATOM 649 O O . LEU A 1 84 ? 10.469 3.363 -12.403 1.00 95.81 84 LEU A O 1
ATOM 653 N N . LEU A 1 85 ? 8.246 3.281 -12.193 1.00 94.88 85 LEU A N 1
ATOM 654 C CA . LEU A 1 85 ? 8.236 1.917 -11.661 1.00 94.88 85 LEU A CA 1
ATOM 655 C C . LEU A 1 85 ? 8.845 0.916 -12.638 1.00 94.88 85 LEU A C 1
ATOM 657 O O . LEU A 1 85 ? 9.495 -0.027 -12.204 1.00 94.88 85 LEU A O 1
ATOM 661 N N . ARG A 1 86 ? 8.720 1.146 -13.949 1.00 93.44 86 ARG A N 1
ATOM 662 C CA . ARG A 1 86 ? 9.437 0.348 -14.947 1.00 93.44 86 ARG A CA 1
ATOM 663 C C . ARG A 1 86 ? 10.954 0.541 -14.870 1.00 93.44 86 ARG A C 1
ATOM 665 O O . ARG A 1 86 ? 11.689 -0.436 -14.950 1.00 93.44 86 ARG A O 1
ATOM 672 N N . GLN A 1 87 ? 11.428 1.780 -14.732 1.00 93.31 87 GLN A N 1
ATOM 673 C CA . GLN A 1 87 ? 12.865 2.081 -14.606 1.00 93.31 87 GLN A CA 1
ATOM 674 C C . GLN A 1 87 ? 13.470 1.540 -13.305 1.00 93.31 87 GLN A C 1
ATOM 676 O O . GLN A 1 87 ? 14.649 1.198 -13.270 1.00 93.31 87 GLN A O 1
ATOM 681 N N . PHE A 1 88 ? 12.659 1.461 -12.253 1.00 93.56 88 PHE A N 1
ATOM 682 C CA . PHE A 1 88 ? 13.051 1.034 -10.913 1.00 93.56 88 PHE A CA 1
ATOM 683 C C . PHE A 1 88 ? 12.478 -0.341 -10.542 1.00 93.56 88 PHE A C 1
ATOM 685 O O . PHE A 1 88 ? 12.349 -0.661 -9.360 1.00 93.56 88 PHE A O 1
ATOM 692 N N . ILE A 1 89 ? 12.129 -1.172 -11.530 1.00 92.88 89 ILE A N 1
ATOM 693 C CA . ILE A 1 89 ? 11.469 -2.459 -11.272 1.00 92.88 89 ILE A CA 1
ATOM 694 C C . ILE A 1 89 ? 12.338 -3.382 -10.414 1.00 92.88 89 ILE A C 1
ATOM 696 O O . ILE A 1 89 ? 11.844 -4.049 -9.513 1.00 92.88 89 ILE A O 1
ATOM 700 N N . ASP A 1 90 ? 13.651 -3.355 -10.622 1.00 91.56 90 ASP A N 1
ATOM 701 C CA . ASP A 1 90 ? 14.630 -4.171 -9.909 1.00 91.56 90 ASP A CA 1
ATOM 702 C C . ASP A 1 90 ? 14.776 -3.806 -8.423 1.00 91.56 90 ASP A C 1
ATOM 704 O O . ASP A 1 90 ? 15.292 -4.609 -7.646 1.00 91.56 90 ASP A O 1
ATOM 708 N N . ILE A 1 91 ? 14.285 -2.633 -8.003 1.00 93.62 91 ILE A N 1
ATOM 709 C CA . ILE A 1 91 ? 14.246 -2.235 -6.592 1.00 93.62 91 ILE A CA 1
ATOM 710 C C . ILE A 1 91 ? 12.862 -2.385 -5.939 1.00 93.62 91 ILE A C 1
ATOM 712 O O . ILE A 1 91 ? 12.719 -2.074 -4.757 1.00 93.62 91 ILE A O 1
ATOM 716 N N . VAL A 1 92 ? 11.846 -2.887 -6.648 1.00 94.62 92 VAL A N 1
ATOM 717 C CA . VAL A 1 92 ? 10.491 -3.070 -6.089 1.00 94.62 92 VAL A CA 1
ATOM 718 C C . VAL A 1 92 ? 10.488 -4.085 -4.944 1.00 94.62 92 VAL A C 1
ATOM 720 O O . VAL A 1 92 ? 9.903 -3.830 -3.893 1.00 94.62 92 VAL A O 1
ATOM 723 N N . GLU A 1 93 ? 11.188 -5.208 -5.100 1.00 93.94 93 GLU A N 1
ATOM 724 C CA . GLU A 1 93 ? 11.347 -6.217 -4.045 1.00 93.94 93 GLU A CA 1
ATOM 725 C C . GLU A 1 93 ? 12.086 -5.679 -2.801 1.00 93.94 93 GLU A C 1
ATOM 727 O O . GLU A 1 93 ? 11.539 -5.774 -1.695 1.00 93.94 93 GLU A O 1
ATOM 732 N N . PRO A 1 94 ? 13.279 -5.055 -2.913 1.00 93.44 94 P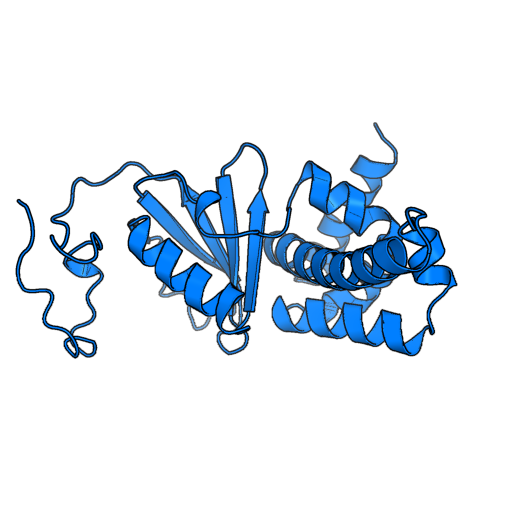RO A N 1
ATOM 733 C CA . PRO A 1 94 ? 13.928 -4.460 -1.748 1.00 93.44 94 PRO A CA 1
ATOM 734 C C . PRO A 1 94 ? 13.121 -3.304 -1.137 1.00 93.44 94 PRO A C 1
ATOM 736 O O . PRO A 1 94 ? 13.133 -3.136 0.081 1.00 93.44 94 PRO A O 1
ATOM 739 N N . LEU A 1 95 ? 12.369 -2.531 -1.928 1.00 94.62 95 LEU A N 1
ATOM 740 C CA . LEU A 1 95 ? 11.446 -1.525 -1.395 1.00 94.62 95 LEU A CA 1
ATOM 741 C C . LEU A 1 95 ? 10.348 -2.188 -0.556 1.00 94.62 95 LEU A C 1
ATOM 743 O O . LEU A 1 95 ? 10.117 -1.781 0.583 1.00 94.62 95 LEU A O 1
ATOM 747 N N . CYS A 1 96 ? 9.704 -3.237 -1.069 1.00 93.69 96 CYS A N 1
ATOM 748 C CA . CYS A 1 96 ? 8.607 -3.900 -0.364 1.00 93.69 96 CYS A CA 1
ATOM 749 C C . CYS A 1 96 ? 9.067 -4.630 0.902 1.00 93.69 96 CYS A C 1
ATOM 751 O O . CYS A 1 96 ? 8.330 -4.685 1.882 1.00 93.69 96 CYS A O 1
ATOM 753 N N . THR A 1 97 ? 10.298 -5.138 0.927 1.00 89.75 97 THR A N 1
ATOM 754 C CA . THR A 1 97 ? 10.867 -5.796 2.116 1.00 89.75 97 THR A CA 1
ATOM 755 C C . THR A 1 97 ? 11.335 -4.812 3.192 1.00 89.75 97 THR A C 1
ATOM 757 O O . THR A 1 97 ? 11.395 -5.183 4.363 1.00 89.75 97 THR A O 1
ATOM 760 N N . THR A 1 98 ? 11.628 -3.556 2.837 1.00 89.88 98 THR A N 1
ATOM 761 C CA . THR A 1 98 ? 12.178 -2.560 3.778 1.00 89.88 98 THR A CA 1
ATOM 762 C C . THR A 1 98 ? 11.205 -1.448 4.163 1.00 89.88 98 THR A C 1
ATOM 764 O O . THR A 1 98 ? 11.308 -0.914 5.267 1.00 89.88 98 THR A O 1
ATOM 767 N N . ARG A 1 99 ? 10.265 -1.081 3.285 1.00 90.56 99 ARG A N 1
ATOM 768 C CA . ARG A 1 99 ? 9.426 0.117 3.448 1.00 90.56 99 ARG A CA 1
ATOM 769 C C . ARG A 1 99 ? 7.933 -0.118 3.363 1.00 90.56 99 ARG A C 1
ATOM 771 O O . ARG A 1 99 ? 7.221 0.490 4.153 1.00 90.56 99 ARG A O 1
ATOM 778 N N . ALA A 1 100 ? 7.452 -0.938 2.434 1.00 92.31 100 ALA A N 1
ATOM 779 C CA . ALA A 1 100 ? 6.018 -1.049 2.165 1.00 92.31 100 ALA A CA 1
ATOM 780 C C . ALA A 1 100 ? 5.651 -2.434 1.633 1.00 92.31 100 ALA A C 1
ATOM 782 O O . ALA A 1 100 ? 5.593 -2.655 0.426 1.00 92.31 100 ALA A O 1
ATOM 783 N N . ARG A 1 101 ? 5.397 -3.384 2.535 1.00 94.12 101 ARG A N 1
ATOM 784 C CA . ARG A 1 101 ? 5.003 -4.735 2.122 1.00 94.12 101 ARG A CA 1
ATOM 785 C C . ARG A 1 101 ? 3.501 -4.808 1.840 1.00 94.12 101 ARG A C 1
ATOM 787 O O . ARG A 1 101 ? 2.736 -4.106 2.510 1.00 94.12 101 ARG A O 1
ATOM 794 N N . PRO A 1 102 ? 3.055 -5.690 0.932 1.00 93.69 102 PRO A N 1
ATOM 795 C CA . PRO A 1 102 ? 1.646 -6.052 0.811 1.00 93.69 102 PRO A CA 1
ATOM 796 C C . PRO A 1 102 ? 1.036 -6.445 2.164 1.00 93.69 102 PRO A C 1
ATOM 798 O O . PRO A 1 102 ? 1.693 -7.093 2.987 1.00 93.69 102 PRO A O 1
ATOM 801 N N . VAL A 1 103 ? -0.220 -6.060 2.395 1.00 92.62 103 VAL A N 1
ATOM 802 C CA . VAL A 1 103 ? -1.011 -6.622 3.499 1.00 92.62 103 VAL A CA 1
ATOM 803 C C . VAL A 1 103 ? -1.439 -8.036 3.110 1.00 92.62 103 VAL A C 1
ATOM 805 O O . VAL A 1 103 ? -2.019 -8.240 2.046 1.00 92.62 103 VAL A O 1
ATOM 808 N N . GLU A 1 104 ? -1.172 -9.010 3.977 1.00 85.81 104 GLU A N 1
ATOM 809 C CA . GLU A 1 104 ? -1.499 -10.424 3.730 1.00 85.81 104 GLU A CA 1
ATOM 810 C C . GLU A 1 104 ? -2.828 -10.843 4.368 1.00 85.81 104 GLU A C 1
ATOM 812 O O . GLU A 1 104 ? -3.392 -11.884 4.035 1.00 85.81 104 GLU A O 1
ATOM 817 N N . GLY A 1 105 ? -3.335 -10.055 5.316 1.00 83.19 105 GLY A N 1
ATOM 818 C CA . GLY A 1 105 ? -4.632 -10.294 5.932 1.00 83.19 105 GLY A CA 1
ATOM 819 C C . GLY A 1 105 ? -4.852 -9.503 7.213 1.00 83.19 105 GLY A C 1
ATOM 820 O O . GLY A 1 105 ? -4.021 -8.704 7.636 1.00 83.19 105 GLY A O 1
ATOM 821 N N . LEU A 1 106 ? -5.978 -9.773 7.876 1.00 79.75 106 LEU A N 1
ATOM 822 C CA . LEU A 1 106 ? -6.425 -9.031 9.064 1.00 79.75 106 LEU A CA 1
ATOM 823 C C . LEU A 1 106 ? -5.481 -9.149 10.272 1.00 79.75 106 LEU A C 1
ATOM 825 O O . LEU A 1 106 ? -5.526 -8.319 11.168 1.00 79.75 106 LEU A O 1
ATOM 829 N N . LYS A 1 107 ? -4.595 -10.149 10.306 1.00 83.12 107 LYS A N 1
ATOM 830 C CA . LYS A 1 107 ? -3.560 -10.266 11.349 1.00 83.12 107 LYS A CA 1
ATOM 831 C C . LYS A 1 107 ? -2.563 -9.097 11.337 1.00 83.12 107 LYS A C 1
ATOM 833 O O . LYS A 1 107 ? -1.916 -8.851 12.347 1.00 83.12 107 LYS A O 1
ATOM 838 N N . ASP A 1 108 ? -2.446 -8.389 10.211 1.00 83.12 108 ASP A N 1
ATOM 839 C CA . ASP A 1 108 ? -1.540 -7.246 10.067 1.00 83.12 108 ASP A CA 1
ATOM 840 C C . ASP A 1 108 ? -2.060 -5.982 10.775 1.00 83.12 108 ASP A C 1
ATOM 842 O O . ASP A 1 108 ? -1.315 -5.013 10.917 1.00 83.12 108 ASP A O 1
ATOM 846 N N . ILE A 1 109 ? -3.311 -5.987 11.257 1.00 81.44 109 ILE A N 1
ATOM 847 C CA . ILE A 1 109 ? -3.903 -4.882 12.018 1.00 81.44 109 ILE A CA 1
ATOM 848 C C . ILE A 1 109 ? -4.019 -5.230 13.504 1.00 81.44 109 ILE A C 1
ATOM 850 O O . ILE A 1 109 ? -4.996 -5.811 13.969 1.00 81.44 109 ILE A O 1
ATOM 854 N N . ALA A 1 110 ? -3.001 -4.861 14.281 1.00 78.25 110 ALA A N 1
ATOM 855 C CA . ALA A 1 110 ? -2.911 -5.219 15.699 1.00 78.25 110 ALA A CA 1
ATOM 856 C C . ALA A 1 110 ? -3.394 -4.121 16.663 1.00 78.25 110 ALA A C 1
ATOM 858 O O . ALA A 1 110 ? -3.590 -4.382 17.851 1.00 78.25 110 ALA A O 1
ATOM 859 N N . ARG A 1 111 ? -3.568 -2.878 16.195 1.00 84.00 111 ARG A N 1
ATOM 860 C CA . ARG A 1 111 ? -3.865 -1.734 17.076 1.00 84.00 111 ARG A CA 1
ATOM 861 C C . ARG A 1 111 ? -5.353 -1.534 17.242 1.00 84.00 111 ARG A C 1
ATOM 863 O O . ARG A 1 111 ? -6.103 -1.742 16.299 1.00 84.00 111 ARG A O 1
ATOM 870 N N . ALA A 1 112 ? -5.766 -1.099 18.429 1.00 83.88 112 ALA A N 1
ATOM 871 C CA . ALA A 1 112 ? -7.172 -0.858 18.747 1.00 83.88 112 ALA A CA 1
ATOM 872 C C . ALA A 1 112 ? -7.781 0.277 17.904 1.00 83.88 112 ALA A C 1
ATOM 874 O O . ALA A 1 112 ? -8.949 0.201 17.526 1.00 83.88 112 ALA A O 1
ATOM 875 N N . ALA A 1 113 ? -6.976 1.289 17.566 1.00 90.81 113 ALA A N 1
ATOM 876 C CA . ALA A 1 113 ? -7.413 2.481 16.859 1.00 90.81 113 ALA A CA 1
ATOM 877 C C . ALA A 1 113 ? -6.384 2.965 15.830 1.00 90.81 113 ALA A C 1
ATOM 879 O O . ALA A 1 113 ? -5.172 2.846 16.028 1.00 90.81 113 ALA A O 1
ATOM 880 N N . TYR A 1 114 ? -6.888 3.572 14.759 1.00 92.56 114 TYR A N 1
ATOM 881 C CA . TYR A 1 114 ? -6.106 4.172 13.688 1.00 92.56 114 TYR A CA 1
ATOM 882 C C . TYR A 1 114 ? -6.635 5.556 13.335 1.00 92.56 114 TYR A C 1
ATOM 884 O O . TYR A 1 114 ? -7.837 5.765 13.245 1.00 92.56 114 TYR A O 1
ATOM 892 N N . ARG A 1 115 ? -5.746 6.506 13.086 1.00 92.69 115 ARG A N 1
ATOM 893 C CA . ARG A 1 115 ? -6.061 7.815 12.526 1.00 92.69 115 ARG A CA 1
ATOM 894 C C . ARG A 1 115 ? -5.974 7.741 11.007 1.00 92.69 115 ARG A C 1
ATOM 896 O O . ARG A 1 115 ? -4.908 7.447 10.469 1.00 92.69 115 ARG A O 1
ATOM 903 N N . LEU A 1 116 ? -7.099 7.988 10.346 1.00 91.06 116 LEU A N 1
ATOM 904 C CA . LEU A 1 116 ? -7.228 8.016 8.898 1.00 91.06 116 LEU A CA 1
ATOM 905 C C . LEU A 1 116 ? -6.993 9.414 8.352 1.00 91.06 116 LEU A C 1
ATOM 907 O O . LEU A 1 116 ? -7.606 10.381 8.799 1.00 91.06 116 LEU A O 1
ATOM 911 N N . GLU A 1 117 ? -6.153 9.477 7.332 1.00 89.75 117 GLU A N 1
ATOM 912 C CA . GLU A 1 117 ? -5.899 10.663 6.525 1.00 89.75 117 GLU A CA 1
ATOM 913 C C . GLU A 1 117 ? -6.039 10.291 5.054 1.00 89.75 117 GLU A C 1
ATOM 915 O O . GLU A 1 117 ? -5.668 9.188 4.648 1.00 89.75 117 GLU A O 1
ATOM 920 N N . PHE A 1 118 ? -6.600 11.201 4.265 1.00 88.69 118 PHE A N 1
ATOM 921 C CA . PHE A 1 118 ? -6.830 11.001 2.842 1.00 88.69 118 PHE A CA 1
ATOM 922 C C . PHE A 1 118 ? -5.937 11.933 2.022 1.00 88.69 118 PHE A C 1
ATOM 924 O O . PHE A 1 118 ? -5.926 13.143 2.242 1.00 88.69 118 PHE A O 1
ATOM 931 N N . HIS A 1 119 ? -5.235 11.363 1.045 1.00 86.38 119 HIS A N 1
ATOM 932 C CA . HIS A 1 119 ? -4.354 12.068 0.118 1.00 86.38 119 HIS A CA 1
ATOM 933 C C . HIS A 1 119 ? -4.901 11.890 -1.297 1.00 86.38 119 HIS A C 1
ATOM 935 O O . HIS A 1 119 ? -4.808 10.814 -1.889 1.00 86.38 119 HIS A O 1
ATOM 941 N N . GLY A 1 120 ? -5.500 12.942 -1.844 1.00 82.12 120 GLY A N 1
ATOM 942 C CA . GLY A 1 120 ? -6.139 12.894 -3.154 1.00 82.12 120 GLY A CA 1
ATOM 943 C C . GLY A 1 120 ? -6.503 14.280 -3.682 1.00 82.12 120 GLY A C 1
ATOM 944 O O . GLY A 1 120 ? -6.069 15.293 -3.127 1.00 82.12 120 GLY A O 1
ATOM 945 N N . PRO A 1 121 ? -7.292 14.357 -4.766 1.00 74.44 121 PRO A N 1
ATOM 946 C CA . PRO A 1 121 ? -7.653 15.624 -5.388 1.00 74.44 121 PRO A CA 1
ATOM 947 C C . PRO A 1 121 ? -8.318 16.586 -4.392 1.00 74.44 121 PRO A C 1
ATOM 949 O O . PRO A 1 121 ? -9.253 16.217 -3.681 1.00 74.44 121 PRO A O 1
ATOM 952 N N . ILE A 1 122 ? -7.883 17.852 -4.413 1.00 57.88 122 ILE A N 1
ATOM 953 C CA . ILE A 1 122 ? -8.234 18.928 -3.459 1.00 57.88 122 ILE A CA 1
ATOM 954 C C . ILE A 1 122 ? -9.753 19.090 -3.235 1.00 57.88 122 ILE A C 1
ATOM 956 O O . ILE A 1 122 ? -10.180 19.566 -2.189 1.00 57.88 122 ILE A O 1
ATOM 960 N N . ARG A 1 123 ? -10.613 18.660 -4.169 1.00 52.44 123 ARG A N 1
ATOM 961 C CA . ARG A 1 123 ? -12.078 18.755 -4.012 1.00 52.44 123 ARG A CA 1
ATOM 962 C C . ARG A 1 123 ? -12.650 17.905 -2.868 1.00 52.44 123 ARG A C 1
ATOM 964 O O . ARG A 1 123 ? -13.774 18.163 -2.457 1.00 52.44 123 ARG A O 1
ATOM 971 N N . LEU A 1 124 ? -11.893 16.939 -2.345 1.00 52.03 124 LEU A N 1
ATOM 972 C CA . LEU A 1 124 ? -12.262 16.123 -1.180 1.00 52.03 124 LEU A CA 1
ATOM 973 C C . LEU A 1 124 ? -11.624 16.625 0.133 1.00 52.03 124 LEU A C 1
ATOM 975 O O . LEU A 1 124 ? -11.735 15.954 1.156 1.00 52.03 124 LEU A O 1
ATOM 979 N N . ALA A 1 125 ? -10.999 17.813 0.134 1.00 43.84 125 ALA A N 1
ATOM 980 C CA . ALA A 1 125 ? -10.268 18.417 1.262 1.00 43.84 125 ALA A CA 1
ATOM 981 C C . ALA A 1 125 ? -11.105 18.732 2.526 1.00 43.84 125 ALA A C 1
ATOM 983 O O . ALA A 1 125 ? -10.624 19.402 3.435 1.00 43.84 125 ALA A O 1
ATOM 984 N N . GLY A 1 126 ? -12.346 18.245 2.607 1.00 45.91 126 GLY A N 1
ATOM 985 C CA . GLY A 1 126 ? -13.131 18.207 3.840 1.00 45.91 126 GLY A CA 1
ATOM 986 C C . GLY A 1 126 ? -12.822 17.006 4.743 1.00 45.91 126 GLY A C 1
ATOM 987 O O . GLY A 1 126 ? -13.360 16.950 5.845 1.00 45.91 126 GLY A O 1
ATOM 988 N N . PHE A 1 127 ? -11.987 16.049 4.314 1.00 54.38 127 PHE A N 1
ATOM 989 C CA . PHE A 1 127 ? -11.608 14.907 5.152 1.00 54.38 127 PHE A CA 1
ATOM 990 C C . PHE A 1 127 ? -10.629 15.330 6.250 1.00 54.38 127 PHE A C 1
ATOM 992 O O . PHE A 1 127 ? -9.409 15.338 6.091 1.00 54.38 127 PHE A O 1
ATOM 999 N N . VAL A 1 128 ? -11.216 15.701 7.383 1.00 59.03 128 VAL A N 1
ATOM 1000 C CA . VAL A 1 128 ? -10.542 15.857 8.666 1.00 59.03 128 VAL A CA 1
ATOM 1001 C C . VAL A 1 128 ? -9.932 14.509 9.054 1.00 59.03 128 VAL A C 1
ATOM 1003 O O . VAL A 1 128 ? -10.534 13.457 8.858 1.00 59.03 128 VAL A O 1
ATOM 1006 N N . SER A 1 129 ? -8.721 14.549 9.600 1.00 80.38 129 SER A N 1
ATOM 1007 C CA . SER A 1 129 ? -8.067 13.393 10.210 1.00 80.38 129 SER A CA 1
ATOM 1008 C C . SER A 1 129 ? -8.975 12.781 11.284 1.00 80.38 129 SER A C 1
ATOM 1010 O O . SER A 1 129 ? -9.202 13.392 12.333 1.00 80.38 129 SER A O 1
ATOM 1012 N N . GLU A 1 130 ? -9.501 11.580 11.044 1.00 86.06 130 GLU A N 1
ATOM 1013 C CA . GLU A 1 130 ? -10.472 10.940 11.933 1.00 86.06 130 GLU A CA 1
ATOM 1014 C C . GLU A 1 130 ? -9.949 9.623 12.495 1.00 86.06 130 GLU A C 1
ATOM 1016 O O . GLU A 1 130 ? -9.338 8.818 11.799 1.00 86.06 130 GLU A O 1
ATOM 1021 N N . VAL A 1 131 ? -10.214 9.380 13.779 1.00 90.69 131 VAL A N 1
ATOM 1022 C CA . VAL A 1 131 ? -9.842 8.114 14.416 1.00 90.69 131 VAL A CA 1
ATOM 1023 C C . VAL A 1 131 ? -10.919 7.064 14.126 1.00 90.69 131 VAL A C 1
ATOM 1025 O O . VAL A 1 131 ? -12.118 7.338 14.238 1.00 90.69 131 VAL A O 1
ATOM 1028 N N . ARG A 1 132 ? -10.499 5.853 13.778 1.00 90.88 132 ARG A N 1
ATOM 1029 C CA . ARG A 1 132 ? -11.330 4.681 13.513 1.00 90.88 132 ARG A CA 1
ATOM 1030 C C . ARG A 1 132 ? -10.865 3.474 14.315 1.00 90.88 132 ARG A C 1
ATOM 1032 O O . ARG A 1 132 ? -9.682 3.362 14.630 1.00 90.88 132 ARG A O 1
ATOM 1039 N N . SER A 1 133 ? -11.788 2.577 14.622 1.00 90.19 133 SER A N 1
ATOM 1040 C CA . SER A 1 133 ? -11.527 1.319 15.303 1.00 90.19 133 SER A CA 1
ATOM 1041 C C . SER A 1 133 ? -10.770 0.348 14.397 1.00 90.19 133 SER A C 1
ATOM 1043 O O . SER A 1 133 ? -10.862 0.397 13.167 1.00 90.19 133 SER A O 1
ATOM 1045 N N . ASN A 1 134 ? -10.069 -0.607 15.010 1.00 88.44 134 ASN A N 1
ATOM 1046 C CA . ASN A 1 134 ? -9.495 -1.757 14.310 1.00 88.44 134 ASN A CA 1
ATOM 1047 C C . ASN A 1 134 ? -10.534 -2.458 13.426 1.00 88.44 134 ASN A C 1
ATOM 1049 O O . ASN A 1 134 ? -10.250 -2.813 12.289 1.00 88.44 134 ASN A O 1
ATOM 1053 N N . ARG A 1 135 ? -11.757 -2.633 13.937 1.00 87.69 135 ARG A N 1
ATOM 1054 C CA . ARG A 1 135 ? -12.814 -3.379 13.249 1.00 87.69 135 ARG A CA 1
ATOM 1055 C C . ARG A 1 135 ? -13.287 -2.679 11.986 1.00 87.69 135 ARG A C 1
ATOM 1057 O O . ARG A 1 135 ? -13.532 -3.361 10.994 1.00 87.69 135 ARG A O 1
ATOM 1064 N N . PHE A 1 136 ? -13.351 -1.348 11.994 1.00 88.88 136 PHE A N 1
ATOM 1065 C CA . PHE A 1 136 ? -13.597 -0.569 10.784 1.00 88.88 136 PHE A CA 1
ATOM 1066 C C . PHE A 1 136 ? -12.483 -0.801 9.753 1.00 88.88 136 PHE A C 1
ATOM 1068 O O . PHE A 1 136 ? -12.760 -1.152 8.608 1.00 88.88 136 PHE A O 1
ATOM 1075 N N . ILE A 1 137 ? -11.218 -0.691 10.171 1.00 89.94 137 ILE A N 1
ATOM 1076 C CA . ILE A 1 137 ? -10.066 -0.943 9.293 1.00 89.94 137 ILE A CA 1
ATOM 1077 C C . ILE A 1 137 ? -10.065 -2.388 8.771 1.00 89.94 137 ILE A C 1
ATOM 1079 O O . ILE A 1 137 ? -9.774 -2.624 7.603 1.00 89.94 137 ILE A O 1
ATOM 1083 N N . GLY A 1 138 ? -10.448 -3.360 9.596 1.00 88.50 138 GLY A N 1
ATOM 1084 C CA . GLY A 1 138 ? -10.569 -4.756 9.192 1.00 88.50 138 GLY A CA 1
ATOM 1085 C C . GLY A 1 138 ? -11.658 -4.980 8.148 1.00 88.50 138 GLY A C 1
ATOM 1086 O O . GLY A 1 138 ? -11.441 -5.727 7.198 1.00 88.50 138 GLY A O 1
ATOM 1087 N N . ALA A 1 139 ? -12.798 -4.297 8.267 1.00 86.31 139 ALA A N 1
ATOM 1088 C CA . ALA A 1 139 ? -13.840 -4.324 7.243 1.00 86.31 139 ALA A CA 1
ATOM 1089 C C . ALA A 1 139 ? -13.351 -3.699 5.923 1.00 86.31 139 ALA A C 1
ATOM 1091 O O . ALA A 1 139 ? -13.535 -4.294 4.863 1.00 86.31 139 ALA A O 1
ATOM 1092 N N . VAL A 1 140 ? -12.653 -2.559 5.998 1.00 87.94 140 VAL A N 1
ATOM 1093 C CA . VAL A 1 140 ? -12.000 -1.906 4.849 1.00 87.94 140 VAL A CA 1
ATOM 1094 C C . VAL A 1 140 ? -11.030 -2.859 4.148 1.00 87.94 140 VAL A C 1
ATOM 1096 O O . VAL A 1 140 ? -11.123 -3.053 2.938 1.00 87.94 140 VAL A O 1
ATOM 1099 N N . LEU A 1 141 ? -10.133 -3.506 4.897 1.00 88.62 141 LEU A N 1
ATOM 1100 C CA . LEU A 1 141 ? -9.183 -4.473 4.344 1.00 88.62 141 LEU A CA 1
ATOM 1101 C C . LEU A 1 141 ? -9.876 -5.714 3.775 1.00 88.62 141 LEU A C 1
ATOM 1103 O O . LEU A 1 141 ? -9.429 -6.240 2.760 1.00 88.62 141 LEU A O 1
ATOM 1107 N N . GLY A 1 142 ? -10.970 -6.170 4.390 1.00 86.19 142 GLY A N 1
ATOM 1108 C CA . GLY A 1 142 ? -11.802 -7.240 3.844 1.00 86.19 142 GLY A CA 1
ATOM 1109 C C . GLY A 1 142 ? -12.343 -6.885 2.458 1.00 86.19 142 GLY A C 1
ATOM 1110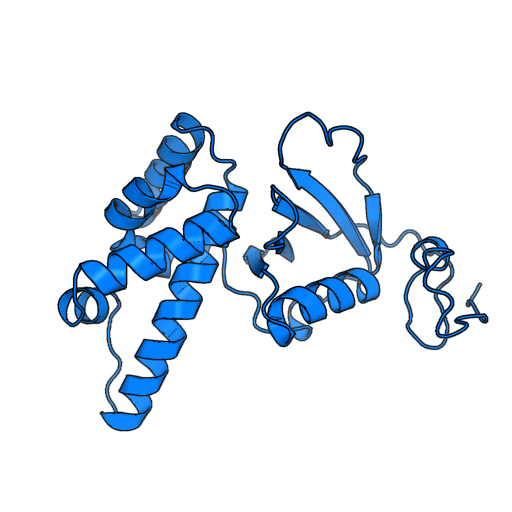 O O . GLY A 1 142 ? -12.216 -7.675 1.525 1.00 86.19 142 GLY A O 1
ATOM 1111 N N . ASP A 1 143 ? -12.873 -5.675 2.294 1.00 85.56 143 ASP A N 1
ATOM 1112 C CA . ASP A 1 143 ? -13.358 -5.192 1.000 1.00 85.56 143 ASP A CA 1
ATOM 1113 C C . ASP A 1 143 ? -12.239 -5.042 -0.038 1.00 85.56 143 ASP A C 1
ATOM 1115 O O . ASP A 1 143 ? -12.428 -5.407 -1.196 1.00 85.56 143 ASP A O 1
ATOM 1119 N N . LEU A 1 144 ? -11.067 -4.551 0.362 1.00 87.31 144 LEU A N 1
ATOM 1120 C CA . LEU A 1 144 ? -9.934 -4.369 -0.547 1.00 87.31 144 LEU A CA 1
ATOM 1121 C C . LEU A 1 144 ? -9.328 -5.704 -0.996 1.00 87.31 144 LEU A C 1
ATOM 1123 O O . LEU A 1 144 ? -9.166 -5.931 -2.191 1.00 87.31 144 LEU A O 1
ATOM 1127 N N . LEU A 1 145 ? -9.005 -6.583 -0.043 1.00 80.94 145 LEU A N 1
ATOM 1128 C CA . LEU A 1 145 ? -8.197 -7.782 -0.280 1.00 80.94 145 LEU A CA 1
ATOM 1129 C C . LEU A 1 145 ? -9.034 -8.996 -0.689 1.00 80.94 145 LEU A C 1
ATOM 1131 O O . LEU A 1 145 ? -8.607 -9.773 -1.537 1.00 80.94 145 LEU A O 1
ATOM 1135 N N . VAL A 1 146 ? -10.217 -9.186 -0.091 1.00 81.88 146 VAL A N 1
ATOM 1136 C CA . VAL A 1 146 ? -11.055 -10.372 -0.356 1.00 81.88 146 VAL A CA 1
ATOM 1137 C C . VAL A 1 146 ? -11.956 -10.152 -1.566 1.00 81.88 146 VAL A C 1
ATOM 1139 O O . VAL A 1 146 ? -12.230 -11.095 -2.304 1.00 81.88 146 VAL A O 1
ATOM 1142 N N . ARG A 1 147 ? -12.425 -8.916 -1.787 1.00 80.81 147 ARG A N 1
ATOM 1143 C CA . ARG A 1 147 ? -13.314 -8.578 -2.914 1.00 80.81 147 ARG A CA 1
ATOM 1144 C C . ARG A 1 147 ? -12.585 -7.942 -4.101 1.00 80.81 147 ARG A C 1
ATOM 1146 O O . ARG A 1 147 ? -13.264 -7.515 -5.030 1.00 80.81 147 ARG A O 1
ATOM 1153 N N . ASP A 1 148 ? -11.252 -7.883 -4.047 1.00 83.25 148 ASP A N 1
ATOM 1154 C CA . ASP A 1 148 ? -10.362 -7.304 -5.063 1.00 83.25 148 ASP A CA 1
ATOM 1155 C C . ASP A 1 148 ? -10.813 -5.910 -5.534 1.00 83.25 148 ASP A C 1
ATOM 1157 O O . ASP A 1 148 ? -10.998 -5.673 -6.723 1.00 83.25 148 ASP A O 1
ATOM 1161 N N . ARG A 1 149 ? -11.057 -5.002 -4.576 1.00 85.69 149 ARG A N 1
ATOM 1162 C CA . ARG A 1 149 ? -11.536 -3.624 -4.832 1.00 85.69 149 ARG A CA 1
ATOM 1163 C C . ARG A 1 149 ? -10.469 -2.548 -4.629 1.00 85.69 149 ARG A C 1
ATOM 1165 O O . ARG A 1 149 ? -10.805 -1.380 -4.395 1.00 85.69 149 ARG A O 1
ATOM 1172 N N . GLY A 1 150 ? -9.203 -2.949 -4.600 1.00 90.00 150 GLY A N 1
ATOM 1173 C CA . GLY A 1 150 ? -8.090 -2.048 -4.347 1.00 90.00 150 GLY A CA 1
ATOM 1174 C C . GLY A 1 150 ? -6.808 -2.755 -3.946 1.00 90.00 150 GLY A C 1
ATOM 1175 O O . GLY A 1 150 ? -6.596 -3.930 -4.246 1.00 90.00 150 GLY A O 1
ATOM 1176 N N . MET A 1 151 ? -5.943 -2.017 -3.255 1.00 92.62 151 MET A N 1
ATOM 1177 C CA . MET A 1 151 ? -4.704 -2.541 -2.686 1.00 92.62 151 MET A CA 1
ATOM 1178 C C . MET A 1 151 ? -4.405 -1.886 -1.339 1.00 92.62 151 MET A C 1
ATOM 1180 O O . MET A 1 151 ? -4.701 -0.709 -1.129 1.00 92.62 151 MET A O 1
ATOM 1184 N N . ALA A 1 152 ? -3.776 -2.646 -0.442 1.00 94.31 152 ALA A N 1
ATOM 1185 C CA . ALA A 1 152 ? -3.253 -2.153 0.821 1.00 94.31 152 ALA A CA 1
ATOM 1186 C C . ALA A 1 152 ? -1.820 -2.642 1.065 1.00 94.31 152 ALA A C 1
ATOM 1188 O O . ALA A 1 152 ? -1.485 -3.801 0.813 1.00 94.31 152 ALA A O 1
ATOM 1189 N N . CYS A 1 153 ? -0.989 -1.770 1.623 1.00 95.19 153 CYS A N 1
ATOM 1190 C CA . CYS A 1 153 ? 0.348 -2.087 2.100 1.00 95.19 153 CYS A CA 1
ATOM 1191 C C . CYS A 1 153 ? 0.541 -1.593 3.537 1.00 95.19 153 CYS A C 1
ATOM 1193 O O . CYS A 1 153 ? -0.170 -0.705 4.011 1.00 95.19 153 CYS A O 1
ATOM 1195 N N . ILE A 1 154 ? 1.524 -2.152 4.234 1.00 94.25 154 ILE A N 1
ATOM 1196 C CA . ILE A 1 154 ? 1.900 -1.737 5.586 1.00 94.25 154 ILE A CA 1
ATOM 1197 C C . ILE A 1 154 ? 3.380 -1.382 5.633 1.00 94.25 154 ILE A C 1
ATOM 1199 O O . ILE A 1 154 ? 4.223 -2.085 5.068 1.00 94.25 154 ILE A O 1
ATOM 1203 N N . ARG A 1 155 ? 3.698 -0.289 6.331 1.00 90.31 155 ARG A N 1
ATOM 1204 C CA . ARG A 1 155 ? 5.085 0.094 6.594 1.00 90.31 155 ARG A CA 1
ATOM 1205 C C . ARG A 1 155 ? 5.640 -0.699 7.780 1.00 90.31 155 ARG A C 1
ATOM 1207 O O . ARG A 1 155 ? 5.104 -0.557 8.887 1.00 90.31 155 ARG A O 1
ATOM 1214 N N . PRO A 1 156 ? 6.696 -1.517 7.598 1.00 80.50 156 PRO A N 1
ATOM 1215 C CA . PRO A 1 156 ? 7.311 -2.253 8.698 1.00 80.50 156 PRO A CA 1
ATOM 1216 C C . PRO A 1 156 ? 7.741 -1.316 9.837 1.00 80.50 156 PRO A C 1
ATOM 1218 O O . PRO A 1 156 ? 8.246 -0.222 9.599 1.00 80.50 156 PRO A O 1
ATOM 1221 N N . GLY A 1 157 ? 7.509 -1.725 11.086 1.00 78.56 157 GLY A N 1
ATOM 1222 C CA . GLY A 1 157 ? 7.890 -0.975 12.293 1.00 78.56 157 GLY A CA 1
ATOM 1223 C C . GLY A 1 157 ? 6.995 0.219 12.654 1.00 78.56 157 GLY A C 1
ATOM 1224 O O . GLY A 1 157 ? 6.811 0.486 13.837 1.00 78.56 157 GLY A O 1
ATOM 1225 N N . ALA A 1 158 ? 6.405 0.909 11.674 1.00 75.94 158 ALA A N 1
ATOM 1226 C CA . ALA A 1 158 ? 5.467 2.010 11.920 1.00 75.94 158 ALA A CA 1
ATOM 1227 C C . ALA A 1 158 ? 4.011 1.538 12.082 1.00 75.94 158 ALA A C 1
ATOM 1229 O O . ALA A 1 158 ? 3.191 2.266 12.634 1.00 75.94 158 ALA A O 1
ATOM 1230 N N . GLU A 1 159 ? 3.684 0.347 11.564 1.00 85.00 159 GLU A N 1
ATOM 1231 C CA . GLU A 1 159 ? 2.315 -0.195 11.485 1.00 85.00 159 GLU A CA 1
ATOM 1232 C C . GLU A 1 159 ? 1.318 0.739 10.773 1.00 85.00 159 GLU A C 1
ATOM 1234 O O . GLU A 1 159 ? 0.101 0.593 10.891 1.00 85.00 159 GLU A O 1
ATOM 1239 N N . THR A 1 160 ? 1.836 1.696 9.999 1.00 91.81 160 THR A N 1
ATOM 1240 C CA . THR A 1 160 ? 1.035 2.561 9.140 1.00 91.81 160 THR A CA 1
ATOM 1241 C C . THR A 1 160 ? 0.545 1.753 7.955 1.00 91.81 160 THR A C 1
ATOM 1243 O O . THR A 1 160 ? 1.348 1.263 7.156 1.00 91.81 160 THR A O 1
ATOM 1246 N N . LEU A 1 161 ? -0.772 1.657 7.823 1.00 94.06 161 LEU A N 1
ATOM 1247 C CA . LEU A 1 161 ? -1.419 1.073 6.659 1.00 94.06 161 LEU A CA 1
ATOM 1248 C C . LEU A 1 161 ? -1.599 2.165 5.617 1.00 94.06 161 LEU A C 1
ATOM 1250 O O . LEU A 1 161 ? -1.996 3.281 5.943 1.00 94.06 161 LEU A O 1
ATOM 1254 N N . THR A 1 162 ? -1.341 1.840 4.364 1.00 94.56 162 THR A N 1
ATOM 1255 C CA . THR A 1 162 ? -1.710 2.686 3.234 1.00 94.56 162 THR A CA 1
ATOM 1256 C C . THR A 1 162 ? -2.573 1.869 2.300 1.00 94.56 162 THR A C 1
ATOM 1258 O O . THR A 1 162 ? -2.249 0.716 2.031 1.00 94.56 162 THR A O 1
ATOM 1261 N N . PHE A 1 163 ? -3.671 2.437 1.820 1.00 94.12 163 PHE A N 1
ATOM 1262 C CA . PHE A 1 163 ? -4.558 1.731 0.910 1.00 94.12 163 PHE A CA 1
ATOM 1263 C C . PHE A 1 163 ? -5.227 2.649 -0.103 1.00 94.12 163 PHE A C 1
ATOM 1265 O O . PHE A 1 163 ? -5.403 3.844 0.129 1.00 94.12 163 PHE A O 1
ATOM 1272 N N . ALA A 1 164 ? -5.613 2.062 -1.227 1.00 92.19 164 ALA A N 1
ATOM 1273 C CA . ALA A 1 164 ? -6.316 2.712 -2.319 1.00 92.19 164 ALA A CA 1
ATOM 1274 C C . ALA A 1 164 ? -7.504 1.844 -2.734 1.00 92.19 164 ALA A C 1
ATOM 1276 O O . ALA A 1 164 ? -7.358 0.627 -2.838 1.00 92.19 164 ALA A O 1
ATOM 1277 N N . TYR A 1 165 ? -8.659 2.466 -2.968 1.00 88.69 165 TYR A N 1
ATOM 1278 C CA . TYR A 1 165 ? -9.826 1.808 -3.559 1.00 88.69 165 TYR A CA 1
ATOM 1279 C C . TYR A 1 165 ? -9.868 2.088 -5.052 1.00 88.69 165 TYR A C 1
ATOM 1281 O O . TYR A 1 165 ? -9.643 3.226 -5.449 1.00 88.69 165 TYR A O 1
ATOM 1289 N N . ASP A 1 166 ? -10.293 1.129 -5.866 1.00 83.75 166 ASP A N 1
ATOM 1290 C CA . ASP A 1 166 ? -10.335 1.296 -7.327 1.00 83.75 166 ASP A CA 1
ATOM 1291 C C . ASP A 1 166 ? -11.232 2.462 -7.776 1.00 83.75 166 ASP A C 1
ATOM 1293 O O . ASP A 1 166 ? -10.947 3.146 -8.756 1.00 83.75 166 ASP A O 1
ATOM 1297 N N . LEU A 1 167 ? -12.325 2.704 -7.043 1.00 81.25 167 LEU A N 1
ATOM 1298 C CA . LEU A 1 167 ? -13.356 3.684 -7.403 1.00 81.25 167 LEU A CA 1
ATOM 1299 C C . LEU A 1 167 ? -13.225 5.029 -6.675 1.00 81.25 167 LEU A C 1
ATOM 1301 O O . LEU A 1 167 ? -13.917 5.981 -7.036 1.00 81.25 167 LEU A O 1
ATOM 1305 N N . THR A 1 168 ? -12.362 5.121 -5.661 1.00 83.00 168 THR A N 1
ATOM 1306 C CA . THR A 1 168 ? -12.175 6.352 -4.881 1.00 83.00 168 THR A CA 1
ATOM 1307 C C . THR A 1 168 ? -10.833 6.971 -5.256 1.00 83.00 168 THR A C 1
ATOM 1309 O O . THR A 1 168 ? -9.804 6.422 -4.868 1.00 83.00 168 THR A O 1
ATOM 1312 N N . PRO A 1 169 ? -10.809 8.100 -5.986 1.00 84.25 169 PRO A N 1
ATOM 1313 C CA . PRO A 1 169 ? -9.569 8.664 -6.506 1.00 84.25 169 PRO A CA 1
ATOM 1314 C C . PRO A 1 169 ? -8.689 9.202 -5.380 1.00 84.25 169 PRO A C 1
ATOM 1316 O O . PRO A 1 169 ? -9.034 10.209 -4.771 1.00 84.25 169 PRO A O 1
ATOM 1319 N N . GLY A 1 170 ? -7.545 8.568 -5.136 1.00 87.75 170 GLY A N 1
ATOM 1320 C CA . GLY A 1 170 ? -6.589 8.940 -4.091 1.00 87.75 170 GLY A CA 1
ATOM 1321 C C . GLY A 1 170 ? -6.212 7.753 -3.212 1.00 87.75 170 GLY A C 1
ATOM 1322 O O . GLY A 1 170 ? -6.494 6.601 -3.537 1.00 87.75 170 GLY A O 1
ATOM 1323 N N . ILE A 1 171 ? -5.562 8.037 -2.090 1.00 91.56 171 ILE A N 1
ATOM 1324 C CA . ILE A 1 171 ? -5.107 7.021 -1.140 1.00 91.56 171 ILE A CA 1
ATOM 1325 C C . ILE A 1 171 ? -5.425 7.431 0.292 1.00 91.56 171 ILE A C 1
ATOM 1327 O O . ILE A 1 171 ? -5.562 8.611 0.610 1.00 91.56 171 ILE A O 1
ATOM 1331 N N . PHE A 1 172 ? -5.483 6.448 1.174 1.00 92.06 172 PHE A N 1
ATOM 1332 C CA . PHE A 1 172 ? -5.665 6.637 2.601 1.00 92.06 172 PHE A CA 1
ATOM 1333 C C . PHE A 1 172 ? -4.432 6.148 3.344 1.00 92.06 172 PHE A C 1
ATOM 1335 O O . PHE A 1 172 ? -3.876 5.103 3.010 1.00 92.06 172 PHE A O 1
ATOM 1342 N N . THR A 1 173 ? -4.039 6.873 4.385 1.00 92.38 173 THR A N 1
ATOM 1343 C CA . THR A 1 173 ? -3.055 6.417 5.367 1.00 92.38 173 THR A CA 1
ATOM 1344 C C . THR A 1 173 ? -3.736 6.251 6.717 1.00 92.38 173 THR A C 1
ATOM 1346 O O . THR A 1 173 ? -4.313 7.203 7.239 1.00 92.38 173 THR A O 1
ATOM 1349 N N . ALA A 1 174 ? -3.656 5.052 7.287 1.00 93.06 174 ALA A N 1
ATOM 1350 C CA . ALA A 1 174 ? -4.106 4.741 8.634 1.00 93.06 174 ALA A CA 1
ATOM 1351 C C . ALA A 1 174 ? -2.888 4.592 9.544 1.00 93.06 174 ALA A C 1
ATOM 1353 O O . ALA A 1 174 ? -2.153 3.608 9.459 1.00 93.06 174 ALA A O 1
ATOM 1354 N N . THR A 1 175 ? -2.662 5.570 10.412 1.00 92.69 175 THR A N 1
ATOM 1355 C CA . THR A 1 175 ? -1.577 5.531 11.401 1.00 92.69 175 THR A CA 1
ATOM 1356 C C . THR A 1 175 ? -2.116 5.041 12.741 1.00 92.69 175 THR A C 1
ATOM 1358 O O . THR A 1 175 ? -3.233 5.416 13.097 1.00 92.69 175 THR A O 1
ATOM 1361 N N . PRO A 1 176 ? -1.389 4.210 13.507 1.00 92.06 176 PRO A N 1
ATOM 1362 C CA . PRO A 1 176 ? -1.804 3.857 14.861 1.00 92.06 176 PRO A CA 1
ATOM 1363 C C . PRO A 1 176 ? -2.135 5.094 15.704 1.00 92.06 176 PRO A C 1
ATOM 1365 O O . PRO A 1 176 ? -1.390 6.073 15.709 1.00 92.06 176 PRO A O 1
ATOM 1368 N N . ALA A 1 177 ? -3.247 5.044 16.432 1.00 91.44 177 ALA A N 1
ATOM 1369 C CA . ALA A 1 177 ? -3.696 6.125 17.301 1.00 91.44 177 ALA A CA 1
ATOM 1370 C C . ALA A 1 177 ? -4.018 5.604 18.704 1.00 91.44 177 ALA A C 1
ATOM 1372 O O . ALA A 1 177 ? -4.253 4.411 18.907 1.00 91.44 177 ALA A O 1
ATOM 1373 N N . GLN A 1 178 ? -4.045 6.513 19.679 1.00 90.06 178 GLN A N 1
ATOM 1374 C CA . GLN A 1 178 ? -4.572 6.195 21.001 1.00 90.06 178 GLN A CA 1
ATOM 1375 C C . GLN A 1 178 ? -6.061 5.855 20.887 1.00 90.06 178 GLN A C 1
ATOM 1377 O O . GLN A 1 178 ? -6.808 6.562 20.207 1.00 90.06 178 GLN A O 1
ATOM 1382 N N . ASP A 1 179 ? -6.472 4.780 21.559 1.00 87.38 179 ASP A N 1
ATOM 1383 C CA . ASP A 1 179 ? -7.877 4.404 21.650 1.00 87.38 179 ASP A CA 1
ATOM 1384 C C . ASP A 1 179 ? -8.650 5.494 22.415 1.00 87.38 179 ASP A C 1
ATOM 1386 O O . ASP A 1 179 ? -8.307 5.785 23.566 1.00 87.38 179 ASP A O 1
ATOM 1390 N N . PRO A 1 180 ? -9.657 6.132 21.796 1.00 86.25 180 PRO A N 1
ATOM 1391 C CA . PRO A 1 180 ? -10.494 7.115 22.465 1.00 86.25 180 PRO A CA 1
ATOM 1392 C C . PRO A 1 180 ? -11.419 6.508 23.533 1.00 86.25 180 PRO A C 1
ATOM 1394 O O . PRO A 1 180 ? -12.051 7.276 24.251 1.00 86.25 180 PRO A O 1
ATOM 1397 N N . GLY A 1 181 ? -11.525 5.176 23.637 1.00 84.69 181 GLY A N 1
ATOM 1398 C CA . GLY A 1 181 ? -12.406 4.503 24.594 1.00 84.69 181 GLY A CA 1
ATOM 1399 C C . GLY A 1 181 ? -13.882 4.714 24.267 1.00 84.69 181 GLY A C 1
ATOM 1400 O O . GLY A 1 181 ? -14.681 4.977 25.160 1.00 84.69 181 GLY A O 1
ATOM 1401 N N . LEU A 1 182 ? -14.236 4.686 22.979 1.00 85.75 182 LEU A N 1
ATOM 1402 C CA . LEU A 1 182 ? -15.615 4.892 22.537 1.00 85.75 182 LEU A CA 1
ATOM 1403 C C . LEU A 1 182 ? -16.456 3.615 22.692 1.00 85.75 182 LEU A C 1
ATOM 1405 O O . LEU A 1 182 ? -15.922 2.515 22.510 1.00 85.75 182 LEU A O 1
ATOM 1409 N N . PRO A 1 183 ? -17.778 3.752 22.919 1.00 86.50 183 PRO A N 1
ATOM 1410 C CA . PRO A 1 183 ? -18.696 2.623 22.965 1.00 86.50 183 PRO A CA 1
ATOM 1411 C C . PRO A 1 183 ? -18.573 1.729 21.730 1.00 86.50 183 PRO A C 1
ATOM 1413 O O . PRO A 1 183 ? -18.682 2.198 20.591 1.00 86.50 183 PRO A O 1
ATOM 1416 N N . CYS A 1 184 ? -18.339 0.437 21.954 1.00 87.19 184 CYS A N 1
ATOM 1417 C CA . CYS A 1 184 ? -18.192 -0.570 20.906 1.00 87.19 1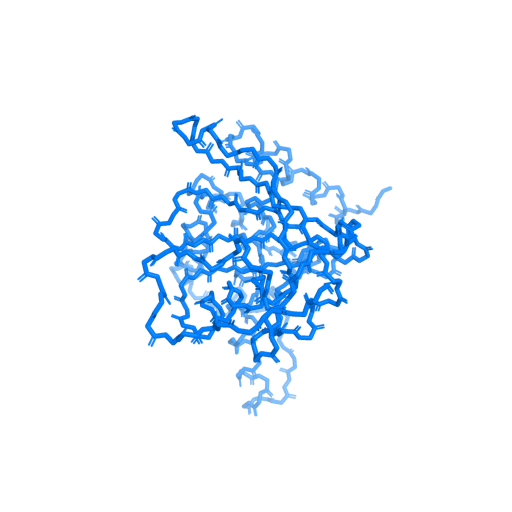84 CYS A CA 1
ATOM 1418 C C . CYS A 1 184 ? -19.462 -1.412 20.799 1.00 87.19 184 CYS A C 1
ATOM 1420 O O . CYS A 1 184 ? -20.072 -1.758 21.808 1.00 87.19 184 CYS A O 1
ATOM 1422 N N . CYS A 1 185 ? -19.851 -1.791 19.585 1.00 86.06 185 CYS A N 1
ATOM 1423 C CA . CYS A 1 185 ? -20.913 -2.771 19.388 1.00 86.06 185 CYS A CA 1
ATOM 1424 C C . CYS A 1 185 ? -20.490 -4.126 19.973 1.00 86.06 185 CYS A C 1
ATOM 1426 O O . CYS A 1 185 ? -19.401 -4.608 19.672 1.00 86.06 185 CYS A O 1
ATOM 1428 N N . ALA A 1 186 ? -21.362 -4.770 20.748 1.00 82.38 186 ALA A N 1
ATOM 1429 C CA . ALA A 1 186 ? -21.071 -6.079 21.333 1.00 82.38 186 ALA A CA 1
ATOM 1430 C C . ALA A 1 186 ? -20.856 -7.194 20.283 1.00 82.38 186 ALA A C 1
ATOM 1432 O O . ALA A 1 186 ? -20.135 -8.151 20.555 1.00 82.38 186 ALA A O 1
ATOM 1433 N N . ASP A 1 187 ? -21.438 -7.057 19.085 1.00 81.94 187 ASP A N 1
ATOM 1434 C CA . ASP A 1 187 ? -21.391 -8.080 18.033 1.00 81.94 187 ASP A CA 1
ATOM 1435 C C . ASP A 1 187 ? -20.210 -7.887 17.072 1.00 81.94 187 ASP A C 1
ATOM 1437 O O . ASP A 1 187 ? -19.438 -8.811 16.809 1.00 81.94 187 ASP A O 1
ATOM 1441 N N . CYS A 1 188 ? -20.058 -6.677 16.522 1.00 80.44 188 CYS A N 1
ATOM 1442 C CA . CYS A 1 188 ? -19.054 -6.387 15.493 1.00 80.44 188 CYS A CA 1
ATOM 1443 C C . CYS A 1 188 ? -17.822 -5.646 16.035 1.00 80.44 188 CYS A C 1
ATOM 1445 O O . CYS A 1 188 ? -16.805 -5.552 15.341 1.00 80.44 188 CYS A O 1
ATOM 1447 N N . ASN A 1 189 ? -17.899 -5.131 17.269 1.00 79.62 189 ASN A N 1
ATOM 1448 C CA . ASN A 1 189 ? -16.840 -4.405 17.972 1.00 79.62 189 ASN A CA 1
ATOM 1449 C C . ASN A 1 189 ? -16.329 -3.149 17.230 1.00 79.62 189 ASN A C 1
ATOM 1451 O O . ASN A 1 189 ? -15.223 -2.675 17.497 1.00 79.62 189 ASN A O 1
ATOM 1455 N N . GLN A 1 190 ? -17.120 -2.613 16.292 1.00 86.88 190 GLN A N 1
ATOM 1456 C CA . GLN A 1 190 ? -16.940 -1.264 15.745 1.00 86.88 190 GLN A CA 1
ATOM 1457 C C . GLN A 1 190 ? -17.516 -0.229 16.707 1.00 86.88 190 GLN A C 1
ATOM 1459 O O . GLN A 1 190 ? -18.439 -0.533 17.471 1.00 86.88 190 GLN A O 1
ATOM 1464 N N . TRP A 1 191 ? -17.008 0.999 16.655 1.00 88.44 191 TRP A N 1
ATOM 1465 C CA . TRP A 1 191 ? -17.547 2.070 17.487 1.00 88.44 191 TRP A CA 1
ATOM 1466 C C . TRP A 1 191 ? -18.935 2.493 17.020 1.00 88.44 191 TRP A C 1
ATOM 1468 O O . TRP A 1 191 ? -19.253 2.448 15.832 1.00 88.44 191 TRP A O 1
ATOM 1478 N N . GLU A 1 192 ? -19.760 2.966 17.951 1.00 84.75 192 GLU A N 1
ATOM 1479 C CA . GLU A 1 192 ? -21.124 3.422 17.662 1.00 84.75 192 GLU A CA 1
ATOM 1480 C C . GLU A 1 192 ? -21.176 4.421 16.500 1.00 84.75 192 GLU A C 1
ATOM 1482 O O . GLU A 1 192 ? -21.931 4.233 15.549 1.00 84.75 192 GLU A O 1
ATOM 1487 N N . ARG A 1 193 ? -20.286 5.419 16.504 1.00 82.94 193 ARG A N 1
ATOM 1488 C CA . ARG A 1 193 ? -20.215 6.446 15.450 1.00 82.94 193 ARG A CA 1
ATOM 1489 C C . ARG A 1 193 ? -19.841 5.926 14.058 1.00 82.94 193 ARG A C 1
ATOM 1491 O O . ARG A 1 193 ? -19.980 6.659 13.087 1.00 82.94 193 ARG A O 1
ATOM 1498 N N . GLU A 1 194 ? -19.284 4.721 13.969 1.00 85.44 194 GLU A N 1
ATOM 1499 C CA . GLU A 1 194 ? -18.837 4.115 12.707 1.00 85.44 194 GLU A CA 1
ATOM 1500 C C . GLU A 1 194 ? -19.973 3.390 11.990 1.00 85.44 194 GLU A C 1
ATOM 1502 O O . GLU A 1 194 ? -19.855 3.078 10.809 1.00 85.44 194 GLU A O 1
ATOM 1507 N N . HIS A 1 195 ? -21.094 3.182 12.681 1.00 75.69 195 HIS A N 1
ATOM 1508 C CA . HIS A 1 195 ? -22.310 2.661 12.089 1.00 75.69 195 HIS A CA 1
ATOM 1509 C C . HIS A 1 195 ? -23.023 3.805 11.362 1.00 75.69 195 HIS A C 1
ATOM 1511 O O . HIS A 1 195 ? -23.712 4.634 11.961 1.00 75.69 195 HIS A O 1
ATOM 1517 N N . THR A 1 196 ? -22.846 3.873 10.046 1.00 61.69 196 THR A N 1
ATOM 1518 C CA . THR A 1 196 ? -23.582 4.791 9.173 1.00 61.69 196 THR A CA 1
ATOM 1519 C C . THR A 1 196 ? -25.094 4.567 9.331 1.00 61.69 196 THR A C 1
ATOM 1521 O O . THR A 1 196 ? -25.553 3.422 9.325 1.00 61.69 196 THR A O 1
ATOM 1524 N N . PRO A 1 197 ? -25.923 5.627 9.432 1.00 51.69 197 PRO A N 1
ATOM 1525 C CA . PRO A 1 197 ? -27.373 5.477 9.594 1.00 51.69 197 PRO A CA 1
ATOM 1526 C C . PRO A 1 197 ? -28.052 4.669 8.474 1.00 51.69 197 PRO A C 1
ATOM 1528 O O . PRO A 1 197 ? -29.092 4.058 8.715 1.00 51.69 197 PRO A O 1
ATOM 1531 N N . SER A 1 198 ? -27.467 4.651 7.269 1.00 49.56 198 SER A N 1
ATOM 1532 C CA . SER A 1 198 ? -27.946 3.898 6.102 1.00 49.56 198 SER A CA 1
ATOM 1533 C C . SER A 1 198 ? -27.632 2.399 6.140 1.00 49.56 198 SER A C 1
ATOM 1535 O O . SER A 1 198 ? -28.312 1.640 5.458 1.00 49.56 198 SER A O 1
ATOM 1537 N N . ASP A 1 199 ? -26.663 1.961 6.952 1.00 43.66 199 ASP A N 1
ATOM 1538 C CA . ASP A 1 199 ? -26.195 0.567 7.019 1.00 43.66 199 ASP A CA 1
ATOM 1539 C C . ASP A 1 199 ? -26.786 -0.214 8.203 1.00 43.66 199 ASP A C 1
ATOM 1541 O O . ASP A 1 199 ? -26.301 -1.285 8.570 1.00 43.66 199 ASP A O 1
ATOM 1545 N N . ARG A 1 200 ? -27.915 0.251 8.762 1.00 50.56 200 ARG A N 1
ATOM 1546 C CA . ARG A 1 200 ? -28.730 -0.487 9.753 1.00 50.56 200 ARG A CA 1
ATOM 1547 C C . ARG A 1 200 ? -29.420 -1.736 9.172 1.00 50.56 200 ARG A C 1
ATOM 1549 O O . ARG A 1 200 ? -30.517 -2.095 9.591 1.00 50.56 200 ARG A O 1
ATOM 1556 N N . VAL A 1 201 ? -28.801 -2.404 8.203 1.00 44.03 201 VAL A N 1
ATOM 1557 C CA . VAL A 1 201 ? -29.301 -3.649 7.604 1.00 44.03 201 VAL A CA 1
ATOM 1558 C C . VAL A 1 201 ? -29.092 -4.832 8.560 1.00 44.03 201 VAL A C 1
ATOM 1560 O O . VAL A 1 201 ? -29.840 -5.804 8.510 1.00 44.03 201 VAL A O 1
ATOM 1563 N N . ILE A 1 202 ? -28.158 -4.710 9.511 1.00 49.00 202 ILE A N 1
ATOM 1564 C CA . ILE A 1 202 ? -28.078 -5.549 10.712 1.00 49.00 202 ILE A CA 1
ATOM 1565 C C . ILE A 1 202 ? -28.016 -4.592 11.896 1.00 49.00 202 ILE A C 1
ATOM 1567 O O . ILE A 1 202 ? -27.088 -3.794 12.017 1.00 49.00 202 ILE A O 1
ATOM 1571 N N . ALA A 1 203 ? -29.054 -4.610 12.725 1.00 53.12 203 ALA A N 1
ATOM 1572 C CA . ALA A 1 203 ? -29.226 -3.668 13.816 1.00 53.12 203 ALA A CA 1
ATOM 1573 C C . ALA A 1 203 ? -28.213 -3.976 14.932 1.00 53.12 203 ALA A C 1
ATOM 1575 O O . ALA A 1 203 ? -28.530 -4.644 15.908 1.00 53.12 203 ALA A O 1
ATOM 1576 N N . CYS A 1 204 ? -26.979 -3.497 14.780 1.00 69.00 204 CYS A N 1
ATOM 1577 C CA . CYS A 1 204 ? -26.040 -3.360 15.884 1.00 69.00 204 CYS A CA 1
ATOM 1578 C C . CYS A 1 204 ? -26.668 -2.363 16.872 1.00 69.00 204 CYS A C 1
ATOM 1580 O O . CYS A 1 204 ? -26.570 -1.153 16.684 1.00 69.00 204 CYS A O 1
ATOM 1582 N N . THR A 1 205 ? -27.434 -2.865 17.845 1.00 68.69 205 THR A N 1
ATOM 1583 C CA . THR A 1 205 ? -28.244 -2.046 18.772 1.00 68.69 205 THR A CA 1
ATOM 1584 C C . THR A 1 205 ? -27.682 -1.994 20.182 1.00 68.69 205 THR A C 1
ATOM 1586 O O . THR A 1 205 ? -28.157 -1.207 20.996 1.00 68.69 205 THR A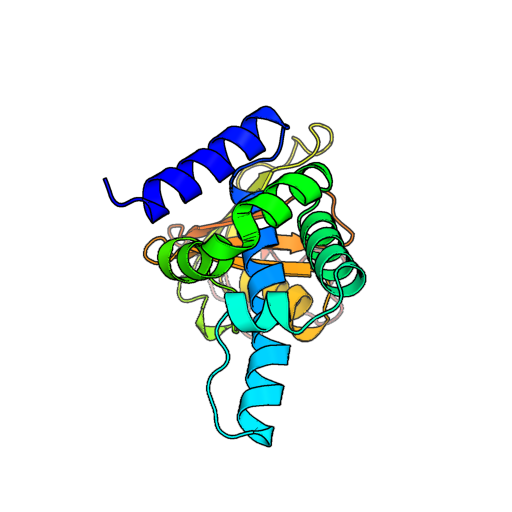 O 1
ATOM 1589 N N . THR A 1 206 ? -26.704 -2.842 20.490 1.00 78.25 206 THR A N 1
ATOM 1590 C CA . THR A 1 206 ? -26.132 -2.963 21.830 1.00 78.25 206 THR A CA 1
ATOM 1591 C C . THR A 1 206 ? -24.681 -2.516 21.801 1.00 78.25 206 THR A C 1
ATOM 1593 O O . THR A 1 206 ? -23.836 -3.157 21.174 1.00 78.25 206 THR A O 1
ATOM 1596 N N . PHE A 1 207 ? -24.411 -1.415 22.497 1.00 82.06 207 PHE A N 1
ATOM 1597 C CA . PHE A 1 207 ? -23.084 -0.832 22.638 1.00 82.06 207 PHE A CA 1
ATOM 1598 C C . PHE A 1 207 ? -22.638 -0.934 24.092 1.00 82.06 207 PHE A C 1
ATOM 1600 O O . PHE A 1 207 ? -23.421 -0.666 25.006 1.00 82.06 207 PHE A O 1
ATOM 1607 N N . THR A 1 208 ? -21.401 -1.372 24.310 1.00 80.81 208 THR A N 1
ATOM 1608 C CA . THR A 1 208 ? -20.803 -1.382 25.644 1.00 80.81 208 THR A CA 1
ATOM 1609 C C . THR A 1 208 ? -20.522 0.057 26.079 1.00 80.81 208 THR A C 1
ATOM 1611 O O . THR A 1 208 ? -20.058 0.825 25.235 1.00 80.81 208 THR A O 1
ATOM 1614 N N . PRO A 1 209 ? -20.787 0.422 27.346 1.00 63.91 209 PRO A N 1
ATOM 1615 C CA . PRO A 1 209 ? -20.411 1.726 27.888 1.00 63.91 209 PRO A CA 1
ATOM 1616 C C . PRO A 1 209 ? -18.920 2.032 27.740 1.00 63.91 209 PRO A C 1
ATOM 1618 O O . PRO A 1 209 ? -18.118 1.067 27.782 1.00 63.91 209 PRO A O 1
#

pLDDT: mean 86.38, std 11.65, range [43.66, 96.75]

Foldseek 3Di:
DPPLVVLLVVLCVVLVVLVHDSLLVLQLLQQLVVVLVVVQVVVCVVVVDRDAQVNSVVVDDPVVSLVSSQVSCLLSLHNVCSVSCVVCVNSSVVCCVAFKHFDPALVLQDAQKWFKDWFFDCVVVVDDGDMWGSLLVRVVCCCCPVVVQGTWIATPPQSWIKIGGNPDRTIMIIGHDPDPPAWAQPPRRTHPVSPDPVNVPPPSPDTDD

Radius of gyration: 18.77 Å; chains: 1; bounding box: 54×46×51 Å